Protein AF-A0AAD7DM81-F1 (afdb_monomer)

pLDDT: mean 71.8, std 23.5, range [33.84, 97.88]

Nearest PDB structures (foldseek):
  1mdm-assembly1_A  TM=6.369E-01  e=7.510E-04  Homo sapiens
  8scb-assembly1_E  TM=1.995E-01  e=7.314E+00  Oryctolagus cuniculus
  8jdm-assembly1_K  TM=1.952E-01  e=8.247E+00  Homo sapiens
  8to0-assembly1_Cp  TM=9.764E-02  e=8.757E+00  Mus musculus

Radius of gyration: 35.04 Å; Cα contacts (8 Å, |Δi|>4): 103; chains: 1; bounding box: 81×88×83 Å

InterPro domains:
  IPR009057 Homedomain-like superfamily [SSF46689] (117-215)

Mean predicted aligned error: 18.85 Å

Structure (mmCIF, N/CA/C/O backbone):
data_AF-A0AAD7DM81-F1
#
_entry.id   AF-A0AAD7DM81-F1
#
loop_
_atom_site.group_PDB
_atom_site.id
_atom_site.type_symbol
_atom_site.label_atom_id
_atom_site.label_alt_id
_atom_site.label_comp_id
_atom_site.label_asym_id
_atom_site.label_entity_id
_atom_site.label_seq_id
_atom_site.pdbx_PDB_ins_code
_atom_site.Cartn_x
_atom_site.Cartn_y
_atom_site.Cartn_z
_atom_site.occupancy
_atom_site.B_iso_or_equiv
_atom_site.auth_seq_id
_atom_site.auth_comp_id
_atom_site.auth_asym_id
_atom_site.auth_atom_id
_atom_site.pdbx_PDB_model_num
ATOM 1 N N . MET A 1 1 ? -21.989 61.581 -15.097 1.00 46.00 1 MET A N 1
ATOM 2 C CA . MET A 1 1 ? -21.835 61.304 -16.539 1.00 46.00 1 MET A CA 1
ATOM 3 C C . MET A 1 1 ? -20.365 61.030 -16.802 1.00 46.00 1 MET A C 1
ATOM 5 O O . MET A 1 1 ? -19.600 61.985 -16.851 1.00 46.00 1 MET A O 1
ATOM 9 N N . SER A 1 2 ? -19.987 59.748 -16.803 1.00 40.00 2 SER A N 1
ATOM 10 C CA . SER A 1 2 ? -18.822 59.120 -17.462 1.00 40.00 2 SER A CA 1
ATOM 11 C C . SER A 1 2 ? -18.674 57.714 -16.862 1.00 40.00 2 SER A C 1
ATOM 13 O O . SER A 1 2 ? -17.828 57.495 -16.001 1.00 40.00 2 SER A O 1
ATOM 15 N N . ASP A 1 3 ? -19.560 56.797 -17.255 1.00 40.84 3 ASP A N 1
ATOM 16 C CA . ASP A 1 3 ? -19.390 55.367 -16.997 1.00 40.84 3 ASP A CA 1
ATOM 17 C C . ASP A 1 3 ? -18.408 54.831 -18.043 1.00 40.84 3 ASP A C 1
ATOM 19 O O . ASP A 1 3 ? -18.665 54.888 -19.245 1.00 40.84 3 ASP A O 1
ATOM 23 N N . SER A 1 4 ? -17.230 54.401 -17.598 1.00 42.22 4 SER A N 1
ATOM 24 C CA . SER A 1 4 ? -16.223 53.774 -18.451 1.00 42.22 4 SER A CA 1
ATOM 25 C C . SER A 1 4 ? -16.467 52.267 -18.497 1.00 42.22 4 SER A C 1
ATOM 27 O O . SER A 1 4 ? -16.008 51.532 -17.621 1.00 42.22 4 SER A O 1
ATOM 29 N N . ASP A 1 5 ? -17.190 51.825 -19.526 1.00 39.84 5 ASP A N 1
ATOM 30 C CA . ASP A 1 5 ? -17.384 50.419 -19.876 1.00 39.84 5 ASP A CA 1
ATOM 31 C C . ASP A 1 5 ? -16.041 49.760 -20.229 1.00 39.84 5 ASP A C 1
ATOM 33 O O . ASP A 1 5 ? -15.476 49.936 -21.311 1.00 39.84 5 ASP A O 1
ATOM 37 N N . GLY A 1 6 ? -15.510 48.983 -19.286 1.00 39.59 6 GLY A N 1
ATOM 38 C CA . GLY A 1 6 ? -14.324 48.157 -19.473 1.00 39.59 6 GLY A CA 1
ATOM 39 C C . GLY A 1 6 ? -14.622 46.938 -20.344 1.00 39.59 6 GLY A C 1
ATOM 40 O O . GLY A 1 6 ? -14.806 45.834 -19.834 1.00 39.59 6 GLY A O 1
ATOM 41 N N . HIS A 1 7 ? -14.652 47.112 -21.663 1.00 42.84 7 HIS A N 1
ATOM 42 C CA . HIS A 1 7 ? -14.542 45.992 -22.595 1.00 42.84 7 HIS A CA 1
ATOM 43 C C . HIS A 1 7 ? -13.118 45.422 -22.549 1.00 42.84 7 HIS A C 1
ATOM 45 O O . HIS A 1 7 ? -12.146 46.086 -22.907 1.00 42.84 7 HIS A O 1
ATOM 51 N N . GLY A 1 8 ? -12.994 44.181 -22.072 1.00 48.38 8 GLY A N 1
ATOM 52 C CA . GLY A 1 8 ? -11.749 43.420 -22.144 1.00 48.38 8 GLY A CA 1
ATOM 53 C C . GLY A 1 8 ? -11.305 43.192 -23.598 1.00 48.38 8 GLY A C 1
ATOM 54 O O . GLY A 1 8 ? -12.132 43.248 -24.511 1.00 48.38 8 GLY A O 1
ATOM 55 N N . PRO A 1 9 ? -10.006 42.945 -23.832 1.00 43.84 9 PRO A N 1
ATOM 56 C CA . PRO A 1 9 ? -9.458 42.826 -25.178 1.00 43.84 9 PRO A CA 1
ATOM 57 C C . PRO A 1 9 ? -10.082 41.642 -25.928 1.00 43.84 9 PRO A C 1
ATOM 59 O O . PRO A 1 9 ? -10.010 40.496 -25.485 1.00 43.84 9 PRO A O 1
ATOM 62 N N . ILE A 1 10 ? -10.679 41.926 -27.086 1.00 46.44 10 ILE A N 1
ATOM 63 C CA . ILE A 1 10 ? -11.162 40.918 -28.032 1.00 46.44 10 ILE A CA 1
ATOM 64 C C . ILE A 1 10 ? -9.933 40.349 -28.753 1.00 46.44 10 ILE A C 1
ATOM 66 O O . ILE A 1 10 ? -9.309 41.036 -29.560 1.00 46.44 10 ILE A O 1
ATOM 70 N N . LEU A 1 11 ? -9.562 39.106 -28.441 1.00 50.28 11 LEU A N 1
ATOM 71 C CA . LEU A 1 11 ? -8.465 38.402 -29.112 1.00 50.28 11 LEU A CA 1
ATOM 72 C C . LEU A 1 11 ? -8.844 38.097 -30.571 1.00 50.28 11 LEU A C 1
ATOM 74 O O . LEU A 1 11 ? -9.867 37.467 -30.845 1.00 50.28 11 LEU A O 1
ATOM 78 N N . GLN A 1 12 ? -8.013 38.550 -31.511 1.00 49.19 12 GLN A N 1
ATOM 79 C CA . GLN A 1 12 ? -8.142 38.227 -32.933 1.00 49.19 12 GLN A CA 1
ATOM 80 C C . GLN A 1 12 ? -7.793 36.751 -33.184 1.00 49.19 12 GLN A C 1
ATOM 82 O O . GLN A 1 12 ? -6.891 36.203 -32.549 1.00 49.19 12 GLN A O 1
ATOM 87 N N . LYS A 1 13 ? -8.512 36.119 -34.124 1.00 49.16 13 LYS A N 1
ATOM 88 C CA . LYS A 1 13 ? -8.532 34.661 -34.363 1.00 49.16 13 LYS A CA 1
ATOM 89 C C . LYS A 1 13 ? -7.193 34.019 -34.759 1.00 49.16 13 LYS A C 1
ATOM 91 O O . LYS A 1 13 ? -7.102 32.801 -34.678 1.00 49.16 13 LYS A O 1
ATOM 96 N N . ASP A 1 14 ? -6.171 34.804 -35.095 1.00 52.41 14 ASP A N 1
ATOM 97 C CA . ASP A 1 14 ? -4.904 34.303 -35.650 1.00 52.41 14 ASP A CA 1
ATOM 98 C C . ASP A 1 14 ? -3.682 34.599 -34.757 1.00 52.41 14 ASP A C 1
ATOM 100 O O . ASP A 1 14 ? -2.552 34.687 -35.236 1.00 52.41 14 ASP A O 1
ATOM 104 N N . THR A 1 15 ? -3.883 34.776 -33.447 1.00 57.19 15 THR A N 1
ATOM 105 C CA . THR A 1 15 ? -2.771 35.026 -32.516 1.00 57.19 15 THR A CA 1
ATOM 106 C C . THR A 1 15 ? -1.915 33.762 -32.306 1.00 57.19 15 THR A C 1
ATOM 108 O O . THR A 1 15 ? -2.462 32.695 -32.009 1.00 57.19 15 THR A O 1
ATOM 111 N N . PRO A 1 16 ? -0.573 33.842 -32.424 1.00 69.62 16 PRO A N 1
ATOM 112 C CA . PRO A 1 16 ? 0.318 32.711 -32.178 1.00 69.62 16 PRO A CA 1
ATOM 113 C C . PRO A 1 16 ? 0.188 32.165 -30.748 1.00 69.62 16 PRO A C 1
ATOM 115 O O . PRO A 1 16 ? 0.032 32.913 -29.783 1.00 69.62 16 PRO A O 1
ATOM 118 N N . PHE A 1 17 ? 0.325 30.846 -30.587 1.00 51.09 17 PHE A N 1
ATOM 119 C CA . PHE A 1 17 ? 0.133 30.149 -29.306 1.00 51.09 17 PHE A CA 1
ATOM 120 C C . PHE A 1 17 ? 1.008 30.687 -28.152 1.00 51.09 17 PHE A C 1
ATOM 122 O O . PHE A 1 17 ? 0.573 30.721 -27.001 1.00 51.09 17 PHE A O 1
ATOM 129 N N . SER A 1 18 ? 2.220 31.164 -28.448 1.00 57.62 18 SER A N 1
ATOM 130 C CA . SER A 1 18 ? 3.130 31.769 -27.462 1.00 57.62 18 SER A CA 1
ATOM 131 C C . SER A 1 18 ? 2.611 33.097 -26.889 1.00 57.62 18 SER A C 1
ATOM 133 O O . SER A 1 18 ? 2.827 33.405 -25.713 1.00 57.62 18 SER A O 1
ATOM 135 N N . GLU A 1 19 ? 1.883 33.868 -27.695 1.00 61.12 19 GLU A N 1
ATOM 136 C CA . GLU A 1 19 ? 1.263 35.130 -27.294 1.00 61.12 19 GLU A CA 1
ATOM 137 C C . GLU A 1 19 ? -0.019 34.875 -26.486 1.00 61.12 19 GLU A C 1
ATOM 139 O O . GLU A 1 19 ? -0.267 35.536 -25.474 1.00 61.12 19 GLU A O 1
ATOM 144 N N . TRP A 1 20 ? -0.766 33.820 -26.834 1.00 67.19 20 TRP A N 1
ATOM 145 C CA . TRP A 1 20 ? -1.898 33.339 -26.037 1.00 67.19 20 TRP A CA 1
ATOM 146 C C . TRP A 1 20 ? -1.470 32.906 -24.626 1.00 67.19 20 TRP A C 1
ATOM 148 O O . TRP A 1 20 ? -2.084 33.320 -23.642 1.00 67.19 20 TRP A O 1
ATOM 158 N N . GLN A 1 21 ? -0.375 32.146 -24.497 1.00 57.41 21 GLN A N 1
ATOM 159 C CA . GLN A 1 21 ? 0.155 31.724 -23.192 1.00 57.41 21 GLN A CA 1
ATOM 160 C C . GLN A 1 21 ? 0.581 32.910 -22.314 1.00 57.41 21 GLN A C 1
ATOM 162 O O . GLN A 1 21 ? 0.379 32.886 -21.096 1.00 57.41 21 GLN A O 1
ATOM 167 N N . SER A 1 22 ? 1.148 33.952 -22.925 1.00 65.06 22 SER A N 1
ATOM 168 C CA . SER A 1 22 ? 1.565 35.165 -22.214 1.00 65.06 22 SER A CA 1
ATOM 169 C C . SER A 1 22 ? 0.360 35.991 -21.753 1.00 65.06 22 SER A C 1
ATOM 171 O O . SER A 1 22 ? 0.328 36.430 -20.602 1.00 65.06 22 SER A O 1
ATOM 173 N N . ASN A 1 23 ? -0.677 36.113 -22.587 1.00 65.56 23 ASN A N 1
ATOM 174 C CA . ASN A 1 23 ? -1.922 36.796 -22.229 1.00 65.56 23 ASN A CA 1
ATOM 175 C C . ASN A 1 23 ? -2.727 36.033 -21.167 1.00 65.56 23 ASN A C 1
ATOM 177 O O . ASN A 1 23 ? -3.246 36.652 -20.241 1.00 65.56 23 ASN A O 1
ATOM 181 N N . ALA A 1 24 ? -2.770 34.700 -21.231 1.00 57.00 24 ALA A N 1
ATOM 182 C CA . ALA A 1 24 ? -3.405 33.870 -20.207 1.00 57.00 24 ALA A CA 1
ATOM 183 C C . ALA A 1 24 ? -2.691 33.995 -18.849 1.00 57.00 24 ALA A C 1
ATOM 185 O O . ALA A 1 24 ? -3.350 34.153 -17.820 1.00 57.00 24 ALA A O 1
ATOM 186 N N . LYS A 1 25 ? -1.348 34.012 -18.834 1.00 62.56 25 LYS A N 1
ATOM 187 C CA . LYS A 1 25 ? -0.565 34.286 -17.615 1.00 62.56 25 LYS A CA 1
ATOM 188 C C . LYS A 1 25 ? -0.818 35.693 -17.068 1.00 62.56 25 LYS A C 1
ATOM 190 O O . LYS A 1 25 ? -1.016 35.837 -15.864 1.00 62.56 25 LYS A O 1
ATOM 195 N N . ALA A 1 26 ? -0.859 36.710 -17.929 1.00 62.94 26 ALA A N 1
ATOM 196 C CA . ALA A 1 26 ? -1.141 38.089 -17.525 1.00 62.94 26 ALA A CA 1
ATOM 197 C C . ALA A 1 26 ? -2.583 38.276 -17.010 1.00 62.94 26 ALA A C 1
ATOM 199 O O . ALA A 1 26 ? -2.816 39.078 -16.106 1.00 62.94 26 ALA A O 1
ATOM 200 N N . TYR A 1 27 ? -3.546 37.522 -17.550 1.00 58.84 27 TYR A N 1
ATOM 201 C CA . TYR A 1 27 ? -4.942 37.527 -17.109 1.00 58.84 27 TYR A CA 1
ATOM 202 C C . TYR A 1 27 ? -5.117 36.824 -15.752 1.00 58.84 27 TYR A C 1
ATOM 204 O O . TYR A 1 27 ? -5.765 37.368 -14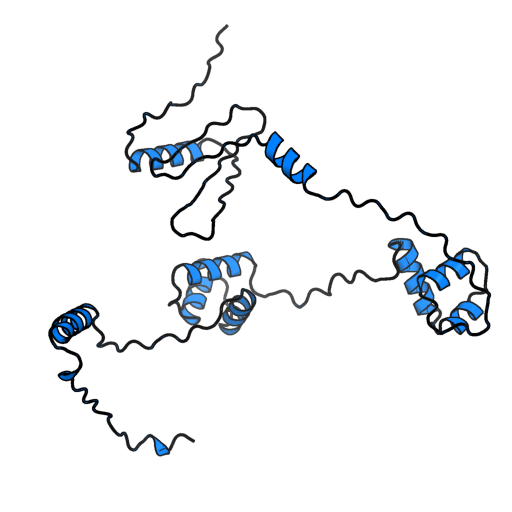.859 1.00 58.84 27 TYR A O 1
ATOM 212 N N . MET A 1 28 ? -4.462 35.673 -15.555 1.00 52.56 28 MET A N 1
ATOM 213 C CA . MET A 1 28 ? -4.438 34.932 -14.281 1.00 52.56 28 MET A CA 1
ATOM 214 C C . MET A 1 28 ? -3.781 35.724 -13.139 1.00 52.56 28 MET A C 1
ATOM 216 O O . MET A 1 28 ? -4.156 35.560 -11.985 1.00 52.56 28 MET A O 1
ATOM 220 N N . GLN A 1 29 ? -2.829 36.613 -13.442 1.00 56.00 29 GLN A N 1
ATOM 221 C CA . GLN A 1 29 ? -2.171 37.463 -12.441 1.00 56.00 29 GLN A CA 1
ATOM 222 C C . GLN A 1 29 ? -3.020 38.659 -11.970 1.00 56.00 29 GLN A C 1
ATOM 224 O O . GLN A 1 29 ? -2.634 39.322 -11.012 1.00 56.00 29 GLN A O 1
ATOM 229 N N . ARG A 1 30 ? -4.152 38.969 -12.624 1.00 54.88 30 ARG A N 1
ATOM 230 C CA . ARG A 1 30 ? -4.953 40.178 -12.339 1.00 54.88 30 ARG A CA 1
ATOM 231 C C . ARG A 1 30 ? -6.252 39.947 -11.565 1.00 54.88 30 ARG A C 1
ATOM 233 O O . ARG A 1 30 ? -6.884 40.933 -11.196 1.00 54.88 30 ARG A O 1
ATOM 240 N N . LYS A 1 31 ? -6.688 38.708 -11.327 1.00 48.16 31 LYS A N 1
ATOM 241 C CA . LYS A 1 31 ? -7.947 38.431 -10.614 1.00 48.16 31 LYS A CA 1
ATOM 242 C C . LYS A 1 31 ? -7.765 37.329 -9.577 1.00 48.16 31 LYS A C 1
ATOM 244 O O . LYS A 1 31 ? -7.212 36.279 -9.875 1.00 48.16 31 LYS A O 1
ATOM 249 N N . GLU A 1 32 ? -8.240 37.596 -8.363 1.00 47.94 32 GLU A N 1
ATOM 250 C CA . GLU A 1 32 ? -7.841 36.863 -7.156 1.00 47.94 32 GLU A CA 1
ATOM 251 C C . GLU A 1 32 ? -8.570 35.536 -6.899 1.00 47.94 32 GLU A C 1
ATOM 253 O O . GLU A 1 32 ? -8.130 34.796 -6.027 1.00 47.94 32 GLU A O 1
ATOM 258 N N . VAL A 1 33 ? -9.627 35.156 -7.630 1.00 44.03 33 VAL A N 1
ATOM 259 C CA . VAL A 1 33 ? -10.283 33.851 -7.403 1.00 44.03 33 VAL A CA 1
ATOM 260 C C . VAL A 1 33 ? -10.926 33.311 -8.684 1.00 44.03 33 VAL A C 1
ATOM 262 O O . VAL A 1 33 ? -11.843 33.926 -9.218 1.00 44.03 33 VAL A O 1
ATOM 265 N N . PHE A 1 34 ? -10.500 32.126 -9.133 1.00 47.41 34 PHE A N 1
ATOM 266 C CA . PHE A 1 34 ? -11.208 31.312 -10.129 1.00 47.41 34 PHE A CA 1
ATOM 267 C C . PHE A 1 34 ? -11.312 29.867 -9.643 1.00 47.41 34 PHE A C 1
ATOM 269 O O . PHE A 1 34 ? -10.391 29.345 -9.013 1.00 47.41 34 PHE A O 1
ATOM 276 N N . THR A 1 35 ? -12.408 29.193 -9.988 1.00 40.84 35 THR A N 1
ATOM 277 C CA . THR A 1 35 ? -12.531 27.738 -9.852 1.00 40.84 35 THR A CA 1
ATOM 278 C C . THR A 1 35 ? -12.504 27.135 -11.251 1.00 40.84 35 THR A C 1
ATOM 280 O O . THR A 1 35 ? -13.504 27.138 -11.964 1.00 40.84 35 THR A O 1
ATOM 283 N N . ALA A 1 36 ? -11.335 26.657 -11.671 1.00 41.66 36 ALA A N 1
ATOM 284 C CA . ALA A 1 36 ? -11.211 25.889 -12.902 1.00 41.66 36 ALA A CA 1
ATOM 285 C C . ALA A 1 36 ? -11.556 24.426 -12.607 1.00 41.66 36 ALA A C 1
ATOM 287 O O . ALA A 1 36 ? -10.976 23.822 -11.702 1.00 41.66 36 ALA A O 1
ATOM 288 N N . VAL A 1 37 ? -12.492 23.858 -13.366 1.00 40.69 37 VAL A N 1
ATOM 289 C CA . VAL A 1 37 ? -12.792 22.425 -13.315 1.00 40.69 37 VAL A CA 1
ATOM 290 C C . VAL A 1 37 ? -12.244 21.807 -14.592 1.00 40.69 37 VAL A C 1
ATOM 292 O O . VAL A 1 37 ? -12.800 21.991 -15.675 1.00 40.69 37 VAL A O 1
ATOM 295 N N . CYS A 1 38 ? -11.126 21.097 -14.464 1.00 36.16 38 CYS A N 1
ATOM 296 C CA . CYS A 1 38 ? -10.610 20.248 -15.529 1.00 36.16 38 CYS A CA 1
ATOM 297 C C . CYS A 1 38 ? -11.265 18.874 -15.399 1.00 36.16 38 CYS A C 1
ATOM 299 O O . CYS A 1 38 ? -11.133 18.224 -14.362 1.00 36.16 38 CYS A O 1
ATOM 301 N N . ILE A 1 39 ? -11.971 18.441 -16.441 1.00 43.03 39 ILE A N 1
ATOM 302 C CA . ILE A 1 39 ? -12.475 17.072 -16.541 1.00 43.03 39 ILE A CA 1
ATOM 303 C C . ILE A 1 39 ? -11.559 16.355 -17.528 1.00 43.03 39 ILE A C 1
ATOM 305 O O . ILE A 1 39 ? -11.610 16.615 -18.730 1.00 43.03 39 ILE A O 1
ATOM 309 N N . GLU A 1 40 ? -10.691 15.490 -17.009 1.00 35.28 40 GLU A N 1
ATOM 310 C CA . GLU A 1 40 ? -9.967 14.526 -17.837 1.00 35.28 40 GLU A CA 1
ATOM 311 C C . GLU A 1 40 ? -10.932 13.392 -18.188 1.00 35.28 40 GLU A C 1
ATOM 313 O O . GLU A 1 40 ? -11.499 12.746 -17.307 1.00 35.28 40 GLU A O 1
ATOM 318 N N . LEU A 1 41 ? -11.160 13.191 -19.483 1.00 46.19 41 LEU A N 1
ATOM 319 C CA . LEU A 1 41 ? -11.831 12.001 -19.993 1.00 46.19 41 LEU A CA 1
ATOM 320 C C . LEU A 1 41 ? -10.756 10.969 -20.355 1.00 46.19 41 LEU A C 1
ATOM 322 O O . LEU A 1 41 ? -9.661 11.347 -20.760 1.00 46.19 41 LEU A O 1
ATOM 326 N N . ASP A 1 42 ? -11.081 9.677 -20.250 1.00 37.19 42 ASP A N 1
ATOM 327 C CA . ASP A 1 42 ? -10.174 8.524 -20.438 1.00 37.19 42 ASP A CA 1
ATOM 328 C C . ASP A 1 42 ? -9.603 8.349 -21.872 1.00 37.19 42 ASP A C 1
ATOM 330 O O . ASP A 1 42 ? -9.171 7.262 -22.254 1.00 37.19 42 ASP A O 1
ATOM 334 N N . SER A 1 43 ? -9.581 9.399 -22.695 1.00 42.72 43 SER A N 1
ATOM 335 C CA . SER A 1 43 ? -8.988 9.389 -24.033 1.00 42.72 43 SER A CA 1
ATOM 336 C C . SER A 1 43 ? -7.846 10.412 -24.128 1.00 42.72 43 SER A C 1
ATOM 338 O O . SER A 1 43 ? -8.062 11.579 -23.798 1.00 42.72 43 SER A O 1
ATOM 340 N N . PRO A 1 44 ? -6.649 10.031 -24.622 1.00 49.28 44 PRO A N 1
ATOM 341 C CA . PRO A 1 44 ? -5.463 10.896 -24.638 1.00 49.28 44 PRO A CA 1
ATOM 342 C C . PRO A 1 44 ? -5.555 12.100 -25.594 1.00 49.28 44 PRO A C 1
ATOM 344 O O . PRO A 1 44 ? -4.626 12.901 -25.650 1.00 49.28 44 PRO A O 1
ATOM 347 N N . GLU A 1 45 ? -6.650 12.249 -26.343 1.00 41.53 45 GLU A N 1
ATOM 348 C CA . GLU A 1 45 ? -6.782 13.258 -27.402 1.00 41.53 45 GLU A CA 1
ATOM 349 C C . GLU A 1 45 ? -7.741 14.413 -27.066 1.00 41.53 45 GLU A C 1
ATOM 351 O O . GLU A 1 45 ? -7.845 15.357 -27.847 1.00 41.53 45 GLU A O 1
ATOM 356 N N . ILE A 1 46 ? -8.448 14.383 -25.926 1.00 43.50 46 ILE A N 1
ATOM 357 C CA . ILE A 1 46 ? -9.474 15.393 -25.611 1.00 43.50 46 ILE A CA 1
ATOM 358 C C . ILE A 1 46 ? -9.325 15.886 -24.172 1.00 43.50 46 ILE A C 1
ATOM 360 O O . ILE A 1 46 ? -9.643 15.180 -23.220 1.00 43.50 46 ILE A O 1
ATOM 364 N N . SER A 1 47 ? -8.911 17.144 -24.020 1.00 39.62 47 SER A N 1
ATOM 365 C CA . SER A 1 47 ? -8.990 17.879 -22.756 1.00 39.62 47 SER A CA 1
ATOM 366 C C . SER A 1 47 ? -9.948 19.059 -22.911 1.00 39.62 47 SER A C 1
ATOM 368 O O . SER A 1 47 ? -9.827 19.863 -23.835 1.00 39.62 47 SER A O 1
ATOM 370 N N . ILE A 1 48 ? -10.942 19.147 -22.024 1.00 48.28 48 ILE A N 1
ATOM 371 C CA . ILE A 1 48 ? -11.911 20.247 -22.003 1.00 48.28 48 ILE A CA 1
ATOM 372 C C . ILE A 1 48 ? -11.679 21.047 -20.725 1.00 48.28 48 ILE A C 1
ATOM 374 O O . ILE A 1 48 ? -11.865 20.543 -19.618 1.00 48.28 48 ILE A O 1
ATOM 378 N N . CYS A 1 49 ? -11.294 22.310 -20.887 1.00 40.53 49 CYS A N 1
ATOM 379 C CA . CYS A 1 49 ? -11.167 23.252 -19.782 1.00 40.53 49 CYS A CA 1
ATOM 380 C C . CYS A 1 49 ? -12.399 24.154 -19.754 1.00 40.53 49 CYS A C 1
ATOM 382 O O . CYS A 1 49 ? -12.610 24.951 -20.669 1.00 40.53 49 CYS A O 1
ATOM 384 N N . LEU A 1 50 ? -13.204 24.045 -18.698 1.00 45.72 50 LEU A N 1
ATOM 385 C CA . LEU A 1 50 ? -14.298 24.976 -18.439 1.00 45.72 50 LEU A CA 1
ATOM 386 C C . LEU A 1 50 ? -13.849 25.971 -17.370 1.00 45.72 50 LEU A C 1
ATOM 388 O O . LEU A 1 50 ? -13.483 25.591 -16.257 1.00 45.72 50 LEU A O 1
ATOM 392 N N . VAL A 1 51 ? -13.885 27.255 -17.719 1.00 47.59 51 VAL A N 1
ATOM 393 C CA . VAL A 1 51 ? -13.696 28.351 -16.768 1.00 47.59 51 VAL A CA 1
ATOM 394 C C . VAL A 1 51 ? -15.079 28.896 -16.451 1.00 47.59 51 VAL A C 1
ATOM 396 O O . VAL A 1 51 ? -15.750 29.440 -17.326 1.00 47.59 51 VAL A O 1
ATOM 399 N N . LEU A 1 52 ? -15.534 28.688 -15.218 1.00 44.59 52 LEU A N 1
ATOM 400 C CA . LEU A 1 52 ? -16.796 29.239 -14.740 1.00 44.59 52 LEU A CA 1
ATOM 401 C C . LEU A 1 52 ? -16.498 30.524 -13.974 1.00 44.59 52 LEU A C 1
ATOM 403 O O . LEU A 1 52 ? -15.738 30.509 -13.007 1.00 44.59 52 LEU A O 1
ATOM 407 N N . ASP A 1 53 ? -17.096 31.621 -14.425 1.00 46.25 53 ASP A N 1
ATOM 408 C CA . ASP A 1 53 ? -17.052 32.901 -13.726 1.00 46.25 53 ASP A CA 1
ATOM 409 C C . ASP A 1 53 ? -18.282 33.056 -12.812 1.00 46.25 53 ASP A C 1
ATOM 411 O O . ASP A 1 53 ? -19.330 32.444 -13.034 1.00 46.25 53 ASP A O 1
ATOM 415 N N . SER A 1 54 ? -18.122 33.865 -11.763 1.00 50.94 54 SER A N 1
ATOM 416 C CA . SER A 1 54 ? -19.110 34.169 -10.710 1.00 50.94 54 SER A CA 1
ATOM 417 C C . SER A 1 54 ? -20.532 34.467 -11.257 1.00 50.94 54 SER A C 1
ATOM 419 O O . SER A 1 54 ? -20.652 35.050 -12.337 1.00 50.94 54 SER A O 1
ATOM 421 N N . PRO A 1 55 ? -21.630 34.134 -10.536 1.00 49.50 55 PRO A N 1
ATOM 422 C CA . PRO A 1 55 ? -22.994 34.016 -11.087 1.00 49.50 55 PRO A CA 1
ATOM 423 C C . PRO A 1 55 ? -23.688 35.302 -11.589 1.00 49.50 55 PRO A C 1
ATOM 425 O O . PRO A 1 55 ? -24.883 35.260 -11.874 1.00 49.50 55 PRO A O 1
ATOM 428 N N . SER A 1 56 ? -22.999 36.438 -11.716 1.00 54.72 56 SER A N 1
ATOM 429 C CA . SER A 1 56 ? -23.611 37.723 -12.094 1.00 54.72 56 SER A CA 1
ATOM 430 C C . SER A 1 56 ? -23.009 38.405 -13.331 1.00 54.72 56 SER A C 1
ATOM 432 O O . SER A 1 56 ? -23.317 39.570 -13.572 1.00 54.72 56 SER A O 1
ATOM 434 N N . GLY A 1 57 ? -22.169 37.728 -14.123 1.00 50.81 57 GLY A N 1
ATOM 435 C CA . GLY A 1 57 ? -21.581 38.286 -15.353 1.00 50.81 57 GLY A CA 1
ATOM 436 C C . GLY A 1 57 ? -21.803 37.411 -16.596 1.00 50.81 57 GLY A C 1
ATOM 437 O O . GLY A 1 57 ? -22.000 36.202 -16.459 1.00 50.81 57 GLY A O 1
ATOM 438 N N . PRO A 1 58 ? -21.775 37.987 -17.818 1.00 43.53 58 PRO A N 1
ATOM 439 C CA . PRO A 1 58 ? -21.886 37.211 -19.050 1.00 43.53 58 PRO A CA 1
ATOM 440 C C . PRO A 1 58 ? -20.671 36.288 -19.194 1.00 43.53 58 PRO A C 1
ATOM 442 O O . PRO A 1 58 ? -19.529 36.743 -19.228 1.00 43.53 58 PRO A O 1
ATOM 445 N N . SER A 1 59 ? -20.924 34.982 -19.270 1.00 46.75 59 SER A N 1
ATOM 446 C CA . SER A 1 59 ? -19.894 33.953 -19.407 1.00 46.75 59 SER A CA 1
ATOM 447 C C . SER A 1 59 ? -19.111 34.163 -20.708 1.00 46.75 59 SER A C 1
ATOM 449 O O . SER A 1 59 ? -19.691 34.095 -21.792 1.00 46.75 59 SER A O 1
ATOM 451 N N . GLN A 1 60 ? -17.802 34.410 -20.626 1.00 46.94 60 GLN A N 1
ATOM 452 C CA . GLN A 1 60 ? -16.936 34.434 -21.807 1.00 46.94 60 GLN A CA 1
ATOM 453 C C . GLN A 1 60 ? -16.238 33.085 -21.982 1.00 46.94 60 GLN A C 1
ATOM 455 O O . GLN A 1 60 ? -15.635 32.549 -21.057 1.00 46.94 60 GLN A O 1
ATOM 460 N N . ILE A 1 61 ? -16.340 32.539 -23.194 1.00 46.22 61 ILE A N 1
ATOM 461 C CA . ILE A 1 61 ? -15.777 31.244 -23.582 1.00 46.22 61 ILE A CA 1
ATOM 462 C C . ILE A 1 61 ? -14.475 31.504 -24.344 1.00 46.22 61 ILE A C 1
ATOM 464 O O . ILE A 1 61 ? -14.478 32.225 -25.341 1.00 46.22 61 ILE A O 1
ATOM 468 N N . ILE A 1 62 ? -13.371 30.893 -23.910 1.00 43.69 62 ILE A N 1
ATOM 469 C CA . ILE A 1 62 ? -12.093 30.916 -24.635 1.00 43.69 62 ILE A CA 1
ATOM 470 C C . ILE A 1 62 ? -11.931 29.562 -25.338 1.00 43.69 62 ILE A C 1
ATOM 472 O O . ILE A 1 62 ? -11.920 28.524 -24.682 1.00 43.69 62 ILE A O 1
ATOM 476 N N . VAL A 1 63 ? -11.843 29.567 -26.674 1.00 42.97 63 VAL A N 1
ATOM 477 C CA . VAL A 1 63 ? -11.797 28.359 -27.523 1.00 42.97 63 VAL A CA 1
ATOM 478 C C . VAL A 1 63 ? -10.404 28.196 -28.141 1.00 42.97 63 VAL A C 1
ATOM 480 O O . VAL A 1 63 ? -9.862 29.153 -28.688 1.00 42.97 63 VAL A O 1
ATOM 483 N N . SER A 1 64 ? -9.846 26.982 -28.088 1.00 43.06 64 SER A N 1
ATOM 484 C CA . SER A 1 64 ? -8.622 26.584 -28.804 1.00 43.06 64 SER A CA 1
ATOM 485 C C . SER A 1 64 ? -8.969 25.981 -30.179 1.00 43.06 64 SER A C 1
ATOM 487 O O . SER A 1 64 ? -9.970 25.266 -30.280 1.00 43.06 64 SER A O 1
ATOM 489 N N . PRO A 1 65 ? -8.192 26.224 -31.252 1.00 39.34 65 PRO A N 1
ATOM 490 C CA . PRO A 1 65 ? -8.568 25.828 -32.604 1.00 39.34 65 PRO A CA 1
ATOM 491 C C . PRO A 1 65 ? -8.047 24.436 -32.991 1.00 39.34 65 PRO A C 1
ATOM 493 O O . PRO A 1 65 ? -7.367 24.311 -33.997 1.00 39.34 65 PRO A O 1
ATOM 496 N N . LEU A 1 66 ? -8.386 23.371 -32.260 1.00 36.47 66 LEU A N 1
ATOM 497 C CA . LEU A 1 66 ? -8.296 21.995 -32.777 1.00 36.47 66 LEU A CA 1
ATOM 498 C C . LEU A 1 66 ? -9.483 21.184 -32.215 1.00 36.47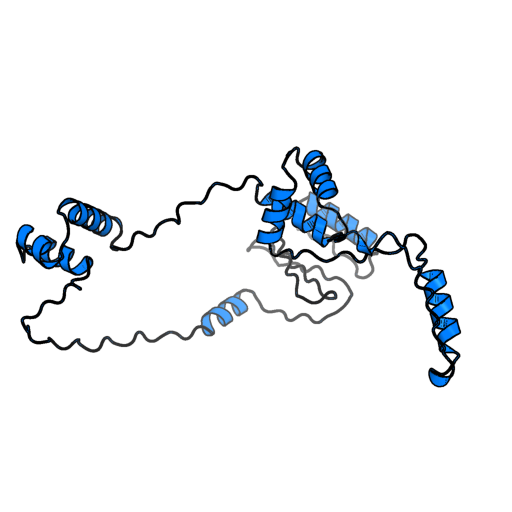 66 LEU A C 1
ATOM 500 O O . LEU A 1 66 ? -9.603 20.995 -31.012 1.00 36.47 66 LEU A O 1
ATOM 504 N N . ARG A 1 67 ? -10.416 20.819 -33.111 1.00 39.00 67 ARG A N 1
ATOM 505 C CA . ARG A 1 67 ? -11.745 20.182 -32.895 1.00 39.00 67 ARG A CA 1
ATOM 506 C C . ARG A 1 67 ? -11.736 19.029 -31.861 1.00 39.00 67 ARG A C 1
ATOM 508 O O . ARG A 1 67 ? -10.779 18.264 -31.879 1.00 39.00 67 ARG A O 1
ATOM 515 N N . PRO A 1 68 ? -12.812 18.820 -31.057 1.00 46.44 68 PRO A N 1
ATOM 516 C CA . PRO A 1 68 ? -14.133 18.410 -31.568 1.00 46.44 68 PRO A CA 1
ATOM 517 C C . PRO A 1 68 ? -15.361 19.119 -30.947 1.00 46.44 68 PRO A C 1
ATOM 519 O O . PRO A 1 68 ? -15.253 20.030 -30.138 1.00 46.44 68 PRO A O 1
ATOM 522 N N . TYR A 1 69 ? -16.536 18.741 -31.460 1.00 37.31 69 TYR A N 1
ATOM 523 C CA . TYR A 1 69 ? -17.853 19.380 -31.357 1.00 37.31 69 TYR A CA 1
ATOM 524 C C . TYR A 1 69 ? -18.298 19.813 -29.949 1.00 37.31 69 TYR A C 1
ATOM 526 O O . TYR A 1 69 ? -18.194 19.068 -28.980 1.00 37.31 69 TYR A O 1
ATOM 534 N N . LEU A 1 70 ? -18.888 21.011 -29.887 1.00 33.91 70 LEU A N 1
ATOM 535 C CA . LEU A 1 70 ? -19.463 21.631 -28.695 1.00 33.91 70 LEU A CA 1
ATOM 536 C C . LEU A 1 70 ? -20.979 21.374 -28.650 1.00 33.91 70 LEU A C 1
ATOM 538 O O . LEU A 1 70 ? -21.694 21.766 -29.572 1.00 33.91 70 LEU A O 1
ATOM 542 N N . VAL A 1 71 ? -21.477 20.783 -27.562 1.00 36.75 71 VAL A N 1
ATOM 543 C CA . VAL A 1 71 ? -22.904 20.816 -27.207 1.00 36.75 71 VAL A CA 1
ATOM 544 C C . VAL A 1 71 ? -23.062 21.803 -26.057 1.00 36.75 71 VAL A C 1
ATOM 546 O O . VAL A 1 71 ? -22.520 21.600 -24.974 1.00 36.75 71 VAL A O 1
ATOM 549 N N . VAL A 1 72 ? -23.778 22.898 -26.306 1.00 40.00 72 VAL A N 1
ATOM 550 C CA . VAL A 1 72 ? -24.071 23.923 -25.299 1.00 40.00 72 VAL A CA 1
ATOM 551 C C . VAL A 1 72 ? -25.375 23.551 -24.607 1.00 40.00 72 VAL A C 1
ATOM 553 O O . VAL A 1 72 ? -26.422 23.516 -25.249 1.00 40.00 72 VAL A O 1
ATOM 556 N N . VAL A 1 73 ? -25.327 23.303 -23.299 1.00 39.03 73 VAL A N 1
ATOM 557 C CA . VAL A 1 73 ? -26.526 23.157 -22.466 1.00 39.03 73 VAL A CA 1
ATOM 558 C C . VAL A 1 73 ? -26.441 24.197 -21.345 1.00 39.03 73 VAL A C 1
ATOM 560 O O . VAL A 1 73 ? -25.456 24.198 -20.606 1.00 39.03 73 VAL A O 1
ATOM 563 N N . PRO A 1 74 ? -27.414 25.117 -21.204 1.00 45.69 74 PRO A N 1
ATOM 564 C CA . PRO A 1 74 ? -27.414 26.076 -20.104 1.00 45.69 74 PRO A CA 1
ATOM 565 C C . PRO A 1 74 ? -27.453 25.339 -18.758 1.00 45.69 74 PRO A C 1
ATOM 567 O O . PRO A 1 74 ? -28.141 24.328 -18.625 1.00 45.69 74 PRO A O 1
ATOM 570 N N . ALA A 1 75 ? -26.751 25.855 -17.742 1.00 44.03 75 ALA A N 1
ATOM 571 C CA . ALA A 1 75 ? -26.628 25.218 -16.421 1.00 44.03 75 ALA A CA 1
ATOM 572 C C . ALA A 1 75 ? -27.988 24.859 -15.781 1.00 44.03 75 ALA A C 1
ATOM 574 O O . ALA A 1 75 ? -28.108 23.865 -15.067 1.00 44.03 75 ALA A O 1
ATOM 575 N N . GLN A 1 76 ? -29.038 25.623 -16.100 1.00 47.78 76 GLN A N 1
ATOM 576 C CA . GLN A 1 76 ? -30.406 25.355 -15.648 1.00 47.78 76 GLN A CA 1
ATOM 577 C C . GLN A 1 76 ? -31.023 24.094 -16.289 1.00 47.78 76 GLN A C 1
ATOM 579 O O . GLN A 1 76 ? -31.808 23.406 -15.641 1.00 47.78 76 GLN A O 1
ATOM 584 N N . ALA A 1 77 ? -30.642 23.736 -17.521 1.00 44.38 77 ALA A N 1
ATOM 585 C CA . ALA A 1 77 ? -31.146 22.550 -18.216 1.00 44.38 77 ALA A CA 1
ATOM 586 C C . ALA A 1 77 ? -30.469 21.248 -17.745 1.00 44.38 77 ALA A C 1
ATOM 588 O O . ALA A 1 77 ? -31.143 20.227 -17.638 1.00 44.38 77 ALA A O 1
ATOM 589 N N . VAL A 1 78 ? -29.189 21.282 -17.354 1.00 45.41 78 VAL A N 1
ATOM 590 C CA . VAL A 1 78 ? -28.494 20.109 -16.777 1.00 45.41 78 VAL A CA 1
ATOM 591 C C . VAL A 1 78 ? -29.070 19.742 -15.403 1.00 45.41 78 VAL A C 1
ATOM 593 O O . VAL A 1 78 ? -29.317 18.569 -15.122 1.00 45.41 78 VAL A O 1
ATOM 596 N N . LEU A 1 79 ? -29.371 20.743 -14.568 1.00 44.78 79 LEU A N 1
ATOM 597 C CA . LEU A 1 79 ? -30.011 20.522 -13.266 1.00 44.78 79 LEU A CA 1
ATOM 598 C C . LEU A 1 79 ? -31.461 20.023 -13.400 1.00 44.78 79 LEU A C 1
ATOM 600 O O . LEU A 1 79 ? -31.894 19.187 -12.606 1.00 44.78 79 LEU A O 1
ATOM 604 N N . ALA A 1 80 ? -32.194 20.454 -14.433 1.00 46.56 80 ALA A N 1
ATOM 605 C CA . ALA A 1 80 ? -33.530 19.935 -14.732 1.00 46.56 80 ALA A CA 1
ATOM 606 C C . ALA A 1 80 ? -33.500 18.467 -15.207 1.00 46.56 80 ALA A C 1
ATOM 608 O O . ALA A 1 80 ? -34.357 17.675 -14.814 1.00 46.56 80 ALA A O 1
ATOM 609 N N . GLN A 1 81 ? -32.486 18.073 -15.984 1.00 46.94 81 GLN A N 1
ATOM 610 C CA . GLN A 1 81 ? -32.363 16.711 -16.516 1.00 46.94 81 GLN A CA 1
ATOM 611 C C . GLN A 1 81 ? -31.918 15.695 -15.449 1.00 46.94 81 GLN A C 1
ATOM 613 O O . GLN A 1 81 ? -32.445 14.582 -15.414 1.00 46.94 81 GLN A O 1
ATOM 618 N N . ILE A 1 82 ? -31.037 16.098 -14.524 1.00 46.69 82 ILE A N 1
ATOM 619 C CA . ILE A 1 82 ? -30.623 15.286 -13.361 1.00 46.69 82 ILE A CA 1
ATOM 620 C C . ILE A 1 82 ? -31.768 15.140 -12.339 1.00 46.69 82 ILE A C 1
ATOM 622 O O . ILE A 1 82 ? -31.919 14.086 -11.727 1.00 46.69 82 ILE A O 1
ATOM 626 N N . SER A 1 83 ? -32.617 16.162 -12.196 1.00 48.19 83 SER A N 1
ATOM 627 C CA . SER A 1 83 ? -33.830 16.120 -11.363 1.00 48.19 83 SER A CA 1
ATOM 628 C C . SER A 1 83 ? -34.918 15.196 -11.939 1.00 48.19 83 SER A C 1
ATOM 630 O O . SER A 1 83 ? -35.617 14.513 -11.193 1.00 48.19 83 SER A O 1
ATOM 632 N N . SER A 1 84 ? -35.034 15.120 -13.271 1.00 42.41 84 SER A N 1
ATOM 633 C CA . SER A 1 84 ? -36.070 14.331 -13.959 1.00 42.41 84 SER A CA 1
ATOM 634 C C . SER A 1 84 ? -35.767 12.834 -14.130 1.00 42.41 84 SER A C 1
ATOM 636 O O . SER A 1 84 ? -36.668 12.073 -14.476 1.00 42.41 84 SER A O 1
ATOM 638 N N . SER A 1 85 ? -34.520 12.400 -13.910 1.00 38.28 85 SER A N 1
ATOM 639 C CA . SER A 1 85 ? -34.072 11.018 -14.154 1.00 38.28 85 SER A CA 1
ATOM 640 C C . SER A 1 85 ? -34.031 10.132 -12.905 1.00 38.28 85 SER A C 1
ATOM 642 O O . SER A 1 85 ? -33.763 8.935 -13.010 1.00 38.28 85 SER A O 1
ATOM 644 N N . TRP A 1 86 ? -34.350 10.678 -11.729 1.00 33.84 86 TRP A N 1
ATOM 645 C CA . TRP A 1 86 ? -34.584 9.872 -10.535 1.00 33.84 86 TRP A CA 1
ATOM 646 C C . TRP A 1 86 ? -36.030 9.368 -10.535 1.00 33.84 86 TRP A C 1
ATOM 648 O O . TRP A 1 86 ? -36.953 10.188 -10.508 1.00 33.84 86 TRP A O 1
ATOM 658 N N . PRO A 1 87 ? -36.278 8.045 -10.528 1.00 34.56 87 PRO A N 1
ATOM 659 C CA . PRO A 1 87 ? -37.617 7.549 -10.283 1.00 34.56 87 PRO A CA 1
ATOM 660 C C . PRO A 1 87 ? -38.014 8.009 -8.882 1.00 34.56 87 PRO A C 1
ATOM 662 O O . PRO A 1 87 ? -37.385 7.654 -7.884 1.00 34.56 87 PRO A O 1
ATOM 665 N N . ARG A 1 88 ? -39.051 8.845 -8.821 1.00 41.81 88 ARG A N 1
ATOM 666 C CA . ARG A 1 88 ? -39.752 9.199 -7.593 1.00 41.81 88 ARG A CA 1
ATOM 667 C C . ARG A 1 88 ? -40.297 7.884 -7.038 1.00 41.81 88 ARG A C 1
ATOM 669 O O . ARG A 1 88 ? -41.327 7.413 -7.507 1.00 41.81 88 ARG A O 1
ATOM 676 N N . SER A 1 89 ? -39.553 7.242 -6.136 1.00 38.03 89 SER A N 1
ATOM 677 C CA . SER A 1 89 ? -40.003 6.010 -5.507 1.00 38.03 89 SER A CA 1
ATOM 678 C C . SER A 1 89 ? -41.268 6.344 -4.732 1.00 38.03 89 SER A C 1
ATOM 680 O O . SER A 1 89 ? -41.261 7.066 -3.734 1.00 38.03 89 SER A O 1
ATOM 682 N N . GLU A 1 90 ? -42.390 5.869 -5.257 1.00 37.44 90 GLU A N 1
ATOM 683 C CA . GLU A 1 90 ? -43.610 5.728 -4.493 1.00 37.44 90 GLU A CA 1
ATOM 684 C C . GLU A 1 90 ? -43.240 4.944 -3.238 1.00 37.44 90 GLU A C 1
ATOM 686 O O . GLU A 1 90 ? -42.791 3.798 -3.302 1.00 37.44 90 GLU A O 1
ATOM 691 N N . ALA A 1 91 ? -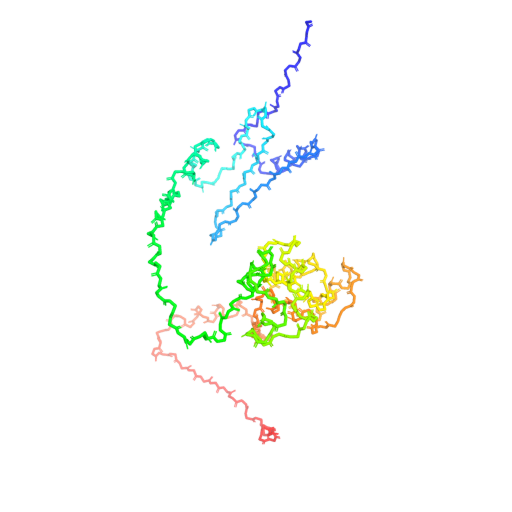43.349 5.605 -2.088 1.00 42.62 91 ALA A N 1
ATOM 692 C CA . ALA A 1 91 ? -43.294 4.928 -0.813 1.00 42.62 91 ALA A CA 1
ATOM 693 C C . ALA A 1 91 ? -44.360 3.824 -0.859 1.00 42.62 91 ALA A C 1
ATOM 695 O O . ALA A 1 91 ? -45.537 4.157 -1.026 1.00 42.62 91 ALA A O 1
ATOM 696 N N . PRO A 1 92 ? -43.999 2.532 -0.731 1.00 38.72 92 PRO A N 1
ATOM 697 C CA . PRO A 1 92 ? -45.011 1.507 -0.609 1.00 38.72 92 PRO A CA 1
ATOM 698 C C . PRO A 1 92 ? -45.797 1.820 0.660 1.00 38.72 92 PRO A C 1
ATOM 700 O O . PRO A 1 92 ? -45.256 1.860 1.771 1.00 38.72 92 PRO A O 1
ATOM 703 N N . SER A 1 93 ? -47.079 2.102 0.465 1.00 46.56 93 SER A N 1
ATOM 704 C CA . SER A 1 93 ? -48.098 2.110 1.497 1.00 46.56 93 SER A CA 1
ATOM 705 C C . SER A 1 93 ? -47.877 0.887 2.379 1.00 46.56 93 SER A C 1
ATOM 707 O O . SER A 1 93 ? -47.973 -0.250 1.924 1.00 46.56 93 SER A O 1
ATOM 709 N N . ARG A 1 94 ? -47.511 1.134 3.643 1.00 44.03 94 ARG A N 1
ATOM 710 C CA . ARG A 1 94 ? -47.351 0.094 4.661 1.00 44.03 94 ARG A CA 1
ATOM 711 C C . ARG A 1 94 ? -48.616 -0.769 4.655 1.00 44.03 94 ARG A C 1
ATOM 713 O O . ARG A 1 94 ? -49.672 -0.241 5.012 1.00 44.03 94 ARG A O 1
ATOM 720 N N . PRO A 1 95 ? -48.555 -2.064 4.303 1.00 42.47 95 PRO A N 1
ATOM 721 C CA . PRO A 1 95 ? -49.650 -2.940 4.648 1.00 42.47 95 PRO A CA 1
ATOM 722 C C . PRO A 1 95 ? -49.657 -3.044 6.172 1.00 42.47 95 PRO A C 1
ATOM 724 O O . PRO A 1 95 ? -48.617 -3.235 6.809 1.00 42.47 95 PRO A O 1
ATOM 727 N N . TYR A 1 96 ? -50.837 -2.846 6.747 1.00 46.66 96 TYR A N 1
ATOM 728 C CA . TYR A 1 96 ? -51.134 -3.135 8.139 1.00 46.66 96 TYR A CA 1
ATOM 729 C C . TYR A 1 96 ? -50.487 -4.468 8.525 1.00 46.66 96 TYR A C 1
ATOM 731 O O . TYR A 1 96 ? -50.809 -5.511 7.958 1.00 46.66 96 TYR A O 1
ATOM 739 N N . LEU A 1 97 ? -49.548 -4.425 9.473 1.00 41.44 97 LEU A N 1
ATOM 740 C CA . LEU A 1 97 ? -49.037 -5.642 10.084 1.00 41.44 97 LEU A CA 1
ATOM 741 C C . LEU A 1 97 ? -50.216 -6.345 10.770 1.00 41.44 97 LEU A C 1
ATOM 743 O O . LEU A 1 97 ? -50.945 -5.692 11.524 1.00 41.44 97 LEU A O 1
ATOM 747 N N . PRO A 1 98 ? -50.418 -7.651 10.540 1.00 42.47 98 PRO A N 1
ATOM 748 C CA . PRO A 1 98 ? -51.407 -8.399 11.288 1.00 42.47 98 PRO A CA 1
ATOM 749 C C . PRO A 1 98 ? -50.975 -8.430 12.755 1.00 42.47 98 PRO A C 1
ATOM 751 O O . PRO A 1 98 ? -49.812 -8.687 13.076 1.00 42.47 98 PRO A O 1
ATOM 754 N N . VAL A 1 99 ? -51.923 -8.159 13.649 1.00 46.56 99 VAL A N 1
ATOM 755 C CA . VAL A 1 99 ? -51.776 -8.426 15.079 1.00 46.56 99 VAL A CA 1
ATOM 756 C C . VAL A 1 99 ? -51.577 -9.934 15.218 1.00 46.56 99 VAL A C 1
ATOM 758 O O . VAL A 1 99 ? -52.526 -10.705 15.100 1.00 46.56 99 VAL A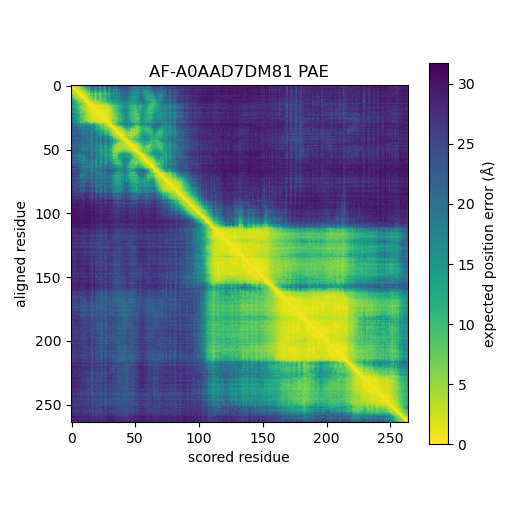 O 1
ATOM 761 N N . LEU A 1 100 ? -50.325 -10.364 15.377 1.00 40.97 100 LEU A N 1
ATOM 762 C CA . LEU A 1 100 ? -50.013 -11.766 15.617 1.00 40.97 100 LEU A CA 1
ATOM 763 C C . LEU A 1 100 ? -50.446 -12.140 17.043 1.00 40.97 100 LEU A C 1
ATOM 765 O O . LEU A 1 100 ? -50.194 -11.370 17.977 1.00 40.97 100 LEU A O 1
ATOM 769 N N . PRO A 1 101 ? -51.083 -13.308 17.227 1.00 43.38 101 PRO A N 1
ATOM 770 C CA . PRO A 1 101 ? -51.469 -13.792 18.542 1.00 43.38 101 PRO A CA 1
ATOM 771 C C . PRO A 1 101 ? -50.214 -14.039 19.385 1.00 43.38 101 PRO A C 1
ATOM 773 O O . PRO A 1 101 ? -49.223 -14.582 18.895 1.00 43.38 101 PRO A O 1
ATOM 776 N N . LEU A 1 102 ? -50.261 -13.638 20.659 1.00 42.66 102 LEU A N 1
ATOM 777 C CA . LEU A 1 102 ? -49.229 -13.942 21.648 1.00 42.66 102 LEU A CA 1
ATOM 778 C C . LEU A 1 102 ? -49.153 -15.463 21.861 1.00 42.66 102 LEU A C 1
ATOM 780 O O . LEU A 1 102 ? -49.798 -16.008 22.752 1.00 42.66 102 LEU A O 1
ATOM 784 N N . SER A 1 103 ? -48.360 -16.154 21.044 1.00 42.19 103 SER A N 1
ATOM 785 C CA . SER A 1 103 ? -47.919 -17.518 21.321 1.00 42.19 103 SER A CA 1
ATOM 786 C C . SER A 1 103 ? -46.668 -17.473 22.197 1.00 42.19 103 SER A C 1
ATOM 788 O O . SER A 1 103 ? -45.665 -16.840 21.865 1.00 42.19 103 SER A O 1
ATOM 790 N N . SER A 1 104 ? -46.768 -18.164 23.322 1.00 43.31 104 SER A N 1
ATOM 791 C CA . SER A 1 104 ? -45.883 -18.295 24.480 1.00 43.31 104 SER A CA 1
ATOM 792 C C . SER A 1 104 ? -44.525 -18.964 24.205 1.00 43.31 104 SER A C 1
ATOM 794 O O . SER A 1 104 ? -44.101 -19.874 24.911 1.00 43.31 104 SER A O 1
ATOM 796 N N . SER A 1 105 ? -43.795 -18.469 23.208 1.00 44.34 105 SER A N 1
ATOM 797 C CA . SER A 1 105 ? -42.364 -18.730 23.036 1.00 44.34 105 SER A CA 1
ATOM 798 C C . SER A 1 105 ? -41.674 -17.448 22.568 1.00 44.34 105 SER A C 1
ATOM 800 O O . SER A 1 105 ? -41.394 -17.263 21.382 1.00 44.34 105 SER A O 1
ATOM 802 N N . LEU A 1 106 ? -41.455 -16.525 23.509 1.00 45.31 106 LEU A N 1
ATOM 803 C CA . LEU A 1 106 ? -40.593 -15.357 23.326 1.00 45.31 106 LEU A CA 1
ATOM 804 C C . LEU A 1 106 ? -39.186 -15.854 22.972 1.00 45.31 106 LEU A C 1
ATOM 806 O O . LEU A 1 106 ? -38.435 -16.299 23.834 1.00 45.31 106 LEU A O 1
ATOM 810 N N . GLN A 1 107 ? -38.858 -15.835 21.683 1.00 46.22 107 GLN A N 1
ATOM 811 C CA . GLN A 1 107 ? -37.505 -16.088 21.204 1.00 46.22 107 GLN A CA 1
ATOM 812 C C . GLN A 1 107 ? -36.547 -15.028 21.792 1.00 46.22 107 GLN A C 1
ATOM 814 O O . GLN A 1 107 ? -36.965 -13.876 21.953 1.00 46.22 107 GLN A O 1
ATOM 819 N N . PRO A 1 108 ? -35.256 -15.347 22.026 1.00 46.06 108 PRO A N 1
ATOM 820 C CA . PRO A 1 108 ? -34.240 -14.430 22.577 1.00 46.06 108 PRO A CA 1
ATOM 821 C C . PRO A 1 108 ? -33.884 -13.245 21.661 1.00 46.06 108 PRO A C 1
ATOM 823 O O . PRO A 1 108 ? -32.883 -12.564 21.855 1.00 46.06 108 PRO A O 1
ATOM 826 N N . THR A 1 109 ? -34.672 -12.997 20.619 1.00 47.41 109 THR A N 1
ATOM 827 C CA . THR A 1 109 ? -34.443 -11.969 19.604 1.00 47.41 109 THR A CA 1
ATOM 828 C C . THR A 1 109 ? -35.224 -10.698 19.909 1.00 47.41 109 THR A C 1
ATOM 830 O O . THR A 1 109 ? -35.627 -9.989 18.981 1.00 47.41 109 THR A O 1
ATOM 833 N N . LEU A 1 110 ? -35.503 -10.404 21.184 1.00 57.59 110 LEU A N 1
ATOM 834 C CA . LEU A 1 110 ? -36.083 -9.119 21.546 1.00 57.59 110 LEU A CA 1
ATOM 835 C C . LEU A 1 110 ? -35.024 -8.051 21.255 1.00 57.59 110 LEU A C 1
ATOM 837 O O . LEU A 1 110 ? -34.127 -7.788 22.051 1.00 57.59 110 LEU A O 1
ATOM 841 N N . PHE A 1 111 ? -35.097 -7.509 20.040 1.00 72.19 111 PHE A N 1
ATOM 842 C CA . PHE A 1 111 ? -34.161 -6.529 19.516 1.00 72.19 111 PHE A CA 1
ATOM 843 C C . PHE A 1 111 ? -34.035 -5.384 20.538 1.00 72.19 111 PHE A C 1
ATOM 845 O O . PHE A 1 111 ? -35.062 -4.952 21.078 1.00 72.19 111 PHE A O 1
ATOM 852 N N . PRO A 1 112 ? -32.824 -4.861 20.803 1.00 78.19 112 PRO A N 1
ATOM 853 C CA . PRO A 1 112 ? -32.596 -3.839 21.826 1.00 78.19 112 PRO A CA 1
ATOM 854 C C . PRO A 1 112 ? -33.597 -2.659 21.835 1.00 78.19 112 PRO A C 1
ATOM 856 O O . PRO A 1 112 ? -34.023 -2.277 22.927 1.00 78.19 112 PRO A O 1
ATOM 859 N N . PRO A 1 113 ? -34.086 -2.143 20.684 1.00 85.12 113 PRO A N 1
ATOM 860 C CA . PRO A 1 113 ? -35.108 -1.090 20.655 1.00 85.12 113 PRO A CA 1
ATOM 861 C C . PRO A 1 113 ? -36.413 -1.463 21.372 1.00 85.12 113 PRO A C 1
ATOM 863 O O . PRO A 1 113 ? -37.039 -0.628 22.021 1.00 85.12 113 PRO A O 1
ATOM 866 N N . ARG A 1 114 ? -36.831 -2.733 21.294 1.00 88.81 114 ARG A N 1
ATOM 867 C CA . ARG A 1 114 ? -38.084 -3.188 21.907 1.00 88.81 114 ARG A CA 1
ATOM 868 C C . ARG A 1 114 ? -37.968 -3.261 23.427 1.00 88.81 114 ARG A C 1
ATOM 870 O O . ARG A 1 114 ? -38.908 -2.889 24.115 1.00 88.81 114 ARG A O 1
ATOM 877 N N . SER A 1 115 ? -36.805 -3.662 23.946 1.00 91.12 115 SER A N 1
ATOM 878 C CA . SER A 1 115 ? -36.527 -3.648 25.391 1.00 91.12 115 SER A CA 1
ATOM 879 C C . SER A 1 115 ? -36.565 -2.232 25.979 1.00 91.12 115 SER A C 1
ATOM 881 O O . SER A 1 115 ? -37.089 -2.028 27.072 1.00 91.12 115 SER A O 1
ATOM 883 N N . ILE A 1 116 ? -36.084 -1.246 25.215 1.00 93.62 116 ILE A N 1
ATOM 884 C CA . ILE A 1 116 ? -36.104 0.168 25.597 1.00 93.62 116 ILE A CA 1
ATOM 885 C C . ILE A 1 116 ? -37.541 0.697 25.627 1.00 93.62 116 ILE A C 1
ATOM 887 O O . ILE A 1 116 ? -37.941 1.304 26.615 1.00 93.62 116 ILE A O 1
ATOM 891 N N . SER A 1 117 ? -38.341 0.403 24.596 1.00 93.69 117 SER A N 1
ATOM 892 C CA . SER A 1 117 ? -39.749 0.824 24.538 1.00 93.69 117 SER A CA 1
ATOM 893 C C . SER A 1 117 ? -40.577 0.263 25.703 1.00 93.69 117 SER A C 1
ATOM 895 O O . SER A 1 117 ? -41.327 1.007 26.334 1.00 93.69 117 SER A O 1
ATOM 897 N N . LEU A 1 118 ? -40.396 -1.018 26.055 1.00 94.38 118 LEU A N 1
ATOM 898 C CA . LEU A 1 118 ? -41.075 -1.640 27.204 1.00 94.38 118 LEU A CA 1
ATOM 899 C C . LEU A 1 118 ? -40.749 -0.932 28.529 1.00 94.38 118 LEU A C 1
ATOM 901 O O . LEU A 1 118 ? -41.637 -0.749 29.364 1.00 94.38 118 LEU A O 1
ATOM 905 N N . TYR A 1 119 ? -39.490 -0.521 28.704 1.00 95.50 119 TYR A N 1
ATOM 906 C CA . TYR A 1 119 ? -39.029 0.209 29.883 1.00 95.50 119 TYR A CA 1
ATOM 907 C C . TYR A 1 119 ? -39.572 1.644 29.929 1.00 95.50 119 TYR A C 1
ATOM 909 O O . TYR A 1 119 ? -40.066 2.073 30.969 1.00 95.50 119 TYR A O 1
ATOM 917 N N . GLU A 1 120 ? -39.537 2.383 28.815 1.00 94.81 120 GLU A N 1
ATOM 918 C CA . GLU A 1 120 ? -40.005 3.779 28.766 1.00 94.81 120 GLU A CA 1
ATOM 919 C C . GLU A 1 120 ? -41.521 3.912 28.952 1.00 94.81 120 GLU A C 1
ATOM 921 O O . GLU A 1 120 ? -41.981 4.886 29.545 1.00 94.81 120 GLU A O 1
ATOM 926 N N . HIS A 1 121 ? -42.295 2.918 28.514 1.00 95.81 121 HIS A N 1
ATOM 927 C CA . HIS A 1 121 ? -43.739 2.868 28.752 1.00 95.81 121 HIS A CA 1
ATOM 928 C C . HIS A 1 121 ? -44.124 2.242 30.102 1.00 95.81 121 HIS A C 1
ATOM 930 O O . HIS A 1 121 ? -45.314 2.145 30.398 1.00 95.81 121 HIS A O 1
ATOM 936 N N . GLY A 1 122 ? -43.154 1.796 30.910 1.00 95.31 122 GLY A N 1
ATOM 937 C CA . GLY A 1 122 ? -43.412 1.167 32.208 1.00 95.31 122 GLY A CA 1
ATOM 938 C C . GLY A 1 122 ? -44.229 -0.127 32.122 1.00 95.31 122 GLY A C 1
ATOM 939 O O . GLY A 1 122 ? -44.940 -0.462 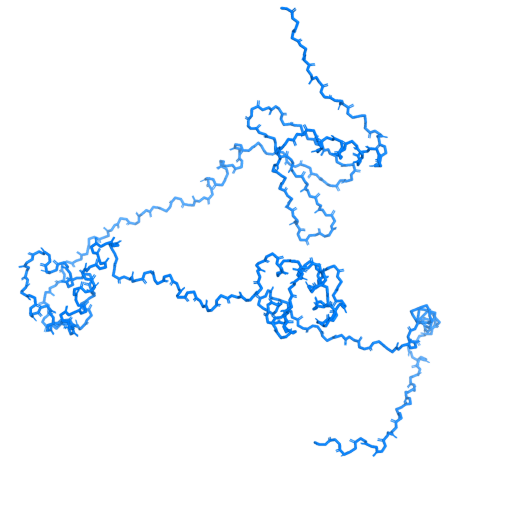33.064 1.00 95.31 122 GLY A O 1
ATOM 940 N N . GLN A 1 123 ? -44.166 -0.843 30.993 1.00 95.38 123 GLN A N 1
ATOM 941 C CA . GLN A 1 123 ? -44.987 -2.038 30.754 1.00 95.38 123 GLN A CA 1
ATOM 942 C C . GLN A 1 123 ? -44.483 -3.267 31.517 1.00 95.38 123 GLN A C 1
ATOM 944 O O . GLN A 1 123 ? -45.267 -4.156 31.838 1.00 95.38 123 GLN A O 1
ATOM 949 N N . LEU A 1 124 ? -43.180 -3.323 31.802 1.00 94.50 124 LEU A N 1
ATOM 950 C CA . LEU A 1 124 ? -42.530 -4.402 32.542 1.00 94.50 124 LEU A CA 1
ATOM 951 C C . LEU A 1 124 ? -41.479 -3.815 33.495 1.00 94.50 124 LEU A C 1
ATOM 953 O O . LEU A 1 124 ? -40.812 -2.838 33.138 1.00 94.50 124 LEU A O 1
ATOM 957 N N . PRO A 1 125 ? -41.288 -4.395 34.693 1.00 96.00 125 PRO A N 1
ATOM 958 C CA . PRO A 1 125 ? -40.225 -3.963 35.587 1.00 96.00 125 PRO A CA 1
ATOM 959 C C . PRO A 1 125 ? -38.855 -4.328 34.999 1.00 96.00 125 PRO A C 1
ATOM 961 O O . PRO A 1 125 ? -38.690 -5.351 34.333 1.00 96.00 125 PRO A O 1
ATOM 964 N N . LEU A 1 126 ? -37.842 -3.502 35.285 1.00 95.06 126 LEU A N 1
ATOM 965 C CA . LEU A 1 126 ? -36.497 -3.631 34.707 1.00 95.06 126 LEU A CA 1
ATOM 966 C C . LEU A 1 126 ? -35.910 -5.044 34.856 1.00 95.06 126 LEU A C 1
ATOM 968 O O . LEU A 1 126 ? -35.345 -5.571 33.904 1.00 95.06 126 LEU A O 1
ATOM 972 N N . LYS A 1 127 ? -36.076 -5.681 36.023 1.00 96.38 127 LYS A N 1
ATOM 973 C CA . LYS A 1 127 ? -35.554 -7.034 36.282 1.00 96.38 127 LYS A CA 1
ATOM 974 C C . LYS A 1 127 ? -36.100 -8.074 35.301 1.00 96.38 127 LYS A C 1
ATOM 976 O O . LYS A 1 127 ? -35.335 -8.905 34.821 1.00 96.38 127 LYS A O 1
ATOM 981 N N . ASP A 1 128 ? -37.381 -7.989 34.957 1.00 95.50 128 ASP A N 1
ATOM 982 C CA . ASP A 1 128 ? -38.018 -8.936 34.041 1.00 95.50 128 ASP A CA 1
ATOM 983 C C . ASP A 1 128 ? -37.557 -8.696 32.603 1.00 95.50 128 ASP A C 1
ATOM 985 O O . ASP A 1 128 ? -37.272 -9.650 31.881 1.00 95.50 128 ASP A O 1
ATOM 989 N N . ILE A 1 129 ? -37.384 -7.428 32.209 1.00 94.06 129 ILE A N 1
ATOM 990 C CA . ILE A 1 129 ? -36.814 -7.061 30.904 1.00 94.06 129 ILE A CA 1
ATOM 991 C C . ILE A 1 129 ? -35.388 -7.616 30.774 1.00 94.06 129 ILE A C 1
ATOM 993 O O . ILE A 1 129 ? -35.065 -8.245 29.766 1.00 94.06 129 ILE A O 1
ATOM 997 N N . LEU A 1 130 ? -34.545 -7.428 31.795 1.00 94.25 130 LEU A N 1
ATOM 998 C CA . LEU A 1 130 ? -33.167 -7.929 31.797 1.00 94.25 130 LEU A CA 1
ATOM 999 C C . LEU A 1 130 ? -33.117 -9.460 31.721 1.00 94.25 130 LEU A C 1
ATOM 1001 O O . LEU A 1 130 ? -32.344 -9.995 30.927 1.00 94.25 130 LEU A O 1
ATOM 1005 N N . ASN A 1 131 ? -33.977 -10.154 32.474 1.00 93.25 131 ASN A N 1
ATOM 1006 C CA . ASN A 1 131 ? -34.083 -11.614 32.439 1.00 93.25 131 ASN A CA 1
ATOM 1007 C C . ASN A 1 131 ? -34.557 -12.135 31.071 1.00 93.25 131 ASN A C 1
ATOM 1009 O O . ASN A 1 131 ? -34.065 -13.162 30.611 1.00 93.25 131 ASN A O 1
ATOM 1013 N N . CYS A 1 132 ? -35.476 -11.428 30.404 1.00 91.25 132 CYS A N 1
ATOM 1014 C CA . CYS A 1 132 ? -35.984 -11.820 29.085 1.00 91.25 132 CYS A CA 1
ATOM 1015 C C . CYS A 1 132 ? -34.962 -11.600 27.959 1.00 91.25 132 CYS A C 1
ATOM 1017 O O . CYS A 1 132 ? -34.888 -12.403 27.032 1.00 91.25 132 CYS A O 1
ATOM 1019 N N . VAL A 1 133 ? -34.206 -10.498 28.009 1.00 89.38 133 VAL A N 1
ATOM 1020 C CA . VAL A 1 133 ? -33.246 -10.118 26.955 1.00 89.38 133 VAL A CA 1
ATOM 1021 C C . VAL A 1 133 ? -31.863 -10.744 27.190 1.00 89.38 133 VAL A C 1
ATOM 1023 O O . VAL A 1 133 ? -31.083 -10.891 26.253 1.00 89.38 133 VAL A O 1
ATOM 1026 N N . GLY A 1 134 ? -31.546 -11.129 28.431 1.00 91.62 134 GLY A N 1
ATOM 1027 C CA . GLY A 1 134 ? -30.242 -11.683 28.806 1.00 91.62 134 GLY A CA 1
ATOM 1028 C C . GLY A 1 134 ? -29.137 -10.627 28.926 1.00 91.62 134 GLY A C 1
ATOM 1029 O O . GLY A 1 134 ? -27.962 -10.930 28.726 1.00 91.62 134 GLY A O 1
ATOM 1030 N N . PHE A 1 135 ? -29.492 -9.372 29.221 1.00 90.69 135 PHE A N 1
ATOM 1031 C CA . PHE A 1 135 ? -28.526 -8.282 29.394 1.00 90.69 135 PHE A CA 1
ATOM 1032 C C . PHE A 1 135 ? -28.146 -8.074 30.856 1.00 90.69 135 PHE A C 1
ATOM 1034 O O . PHE A 1 135 ? -28.965 -8.217 31.760 1.00 90.69 135 PHE A O 1
ATOM 1041 N N . SER A 1 136 ? -26.908 -7.625 31.084 1.00 95.19 136 SER A N 1
ATOM 1042 C CA . SER A 1 136 ? -26.567 -6.986 32.352 1.00 95.19 136 SER A CA 1
ATOM 1043 C C . SER A 1 136 ? -27.238 -5.613 32.447 1.00 95.19 136 SER A C 1
ATOM 1045 O O . SER A 1 136 ? -27.389 -4.907 31.445 1.00 95.19 136 SER A O 1
ATOM 1047 N N . GLU A 1 137 ? -27.563 -5.190 33.667 1.00 96.25 137 GLU A N 1
ATOM 1048 C CA . GLU A 1 137 ? -28.136 -3.867 33.939 1.00 96.25 137 GLU A CA 1
ATOM 1049 C C . GLU A 1 137 ? -27.266 -2.729 33.364 1.00 96.25 137 GLU A C 1
ATOM 1051 O O . GLU A 1 137 ? -27.761 -1.801 32.726 1.00 96.25 137 GLU A O 1
ATOM 1056 N N . SER A 1 138 ? -25.940 -2.853 33.472 1.00 96.44 138 SER A N 1
ATOM 1057 C CA . SER A 1 138 ? -24.982 -1.900 32.897 1.00 96.44 138 SER A CA 1
ATOM 1058 C C . SER A 1 138 ? -25.035 -1.821 31.367 1.00 96.44 138 SER A C 1
ATOM 1060 O O . SER A 1 138 ? -24.922 -0.732 30.798 1.00 96.44 138 SER A O 1
ATOM 1062 N N . THR A 1 139 ? -25.219 -2.951 30.680 1.00 93.69 139 THR A N 1
ATOM 1063 C CA . THR A 1 139 ? -25.341 -2.989 29.215 1.00 93.69 139 THR A CA 1
ATOM 1064 C C . THR A 1 139 ? -26.647 -2.345 28.777 1.00 93.69 139 THR A C 1
ATOM 1066 O O . THR A 1 139 ? -26.648 -1.550 27.836 1.00 93.69 139 THR A O 1
ATOM 1069 N N . PHE A 1 140 ? -27.731 -2.612 29.509 1.00 95.12 140 PHE A N 1
ATOM 1070 C CA . PHE A 1 140 ? -29.028 -1.994 29.262 1.00 95.12 140 PHE A CA 1
ATOM 1071 C C . PHE A 1 140 ? -28.961 -0.470 29.373 1.00 95.12 140 PHE A C 1
ATOM 1073 O O . PHE A 1 140 ? -29.338 0.221 28.429 1.00 95.12 140 PHE A O 1
ATOM 1080 N N . TYR A 1 141 ? -28.396 0.076 30.455 1.00 95.94 141 TYR A N 1
ATOM 1081 C CA . TYR A 1 141 ? -28.265 1.531 30.588 1.00 95.94 141 TYR A CA 1
ATOM 1082 C C . TYR A 1 141 ? -27.335 2.152 29.539 1.00 95.94 141 TYR A C 1
ATOM 1084 O O . TYR A 1 141 ? -27.614 3.250 29.059 1.00 95.94 141 TYR A O 1
ATOM 1092 N N . ARG A 1 142 ? -26.267 1.458 29.118 1.00 93.81 142 ARG A N 1
ATOM 1093 C CA . ARG A 1 142 ? -25.413 1.917 28.003 1.00 93.81 142 ARG A CA 1
ATOM 1094 C C . ARG A 1 142 ? -26.183 1.996 26.686 1.00 93.81 142 ARG A C 1
ATOM 1096 O O . ARG A 1 142 ? -25.977 2.940 25.927 1.00 93.81 142 ARG A O 1
ATOM 1103 N N . VAL A 1 143 ? -27.035 1.011 26.417 1.00 93.44 143 VAL A N 1
ATOM 1104 C CA . VAL A 1 143 ? -27.896 0.969 25.230 1.00 93.44 143 VAL A CA 1
ATOM 1105 C C . VAL A 1 143 ? -28.984 2.041 25.305 1.00 93.44 143 VAL A C 1
ATOM 1107 O O . VAL A 1 143 ? -29.180 2.763 24.335 1.00 93.44 143 VAL A O 1
ATOM 1110 N N . LEU A 1 144 ? -29.628 2.210 26.462 1.00 95.06 144 LEU A N 1
ATOM 1111 C CA . LEU A 1 144 ? -30.635 3.245 26.700 1.00 95.06 144 LEU A CA 1
ATOM 1112 C C . LEU A 1 144 ? -30.056 4.652 26.529 1.00 95.06 144 LEU A C 1
ATOM 1114 O O . LEU A 1 144 ? -30.668 5.503 25.890 1.00 95.06 144 LEU A O 1
ATOM 1118 N N . TYR A 1 145 ? -28.863 4.897 27.074 1.00 95.19 145 TYR A N 1
ATOM 1119 C CA . TYR A 1 145 ? -28.156 6.162 26.893 1.00 95.19 145 TYR A CA 1
ATOM 1120 C C . TYR A 1 145 ? -27.882 6.436 25.409 1.00 95.19 145 TYR A C 1
ATOM 1122 O O . TYR A 1 145 ? -28.154 7.530 24.915 1.00 95.19 145 TYR A O 1
ATOM 1130 N N . LEU A 1 146 ? -27.390 5.430 24.681 1.00 93.25 146 LEU A N 1
ATOM 1131 C CA . LEU A 1 146 ? -27.105 5.546 23.254 1.00 93.25 146 LEU A CA 1
ATOM 1132 C C . LEU A 1 146 ? -28.379 5.801 22.426 1.00 93.25 146 LEU A C 1
ATOM 1134 O O . LEU A 1 146 ? -28.393 6.692 21.581 1.00 93.25 146 LEU A O 1
ATOM 1138 N N . TRP A 1 147 ? -29.471 5.107 22.743 1.00 94.06 147 TRP A N 1
ATOM 1139 C CA . TRP A 1 147 ? -30.779 5.326 22.128 1.00 94.06 147 TRP A CA 1
ATOM 1140 C C . TRP A 1 147 ? -31.314 6.739 22.374 1.00 94.06 147 TRP A C 1
ATOM 1142 O O . TRP A 1 147 ? -31.737 7.406 21.439 1.00 94.06 147 TRP A O 1
ATOM 1152 N N . ARG A 1 148 ? -31.247 7.244 23.610 1.00 94.38 148 ARG A N 1
ATOM 1153 C CA . ARG A 1 148 ? -31.727 8.598 23.941 1.00 94.38 148 ARG A CA 1
ATOM 1154 C C . ARG A 1 148 ? -30.911 9.709 23.290 1.00 94.38 148 ARG A C 1
ATOM 1156 O O . ARG A 1 148 ? -31.435 10.791 23.058 1.00 94.38 148 ARG A O 1
ATOM 1163 N N . THR A 1 149 ? -29.631 9.452 23.034 1.00 94.19 149 THR A N 1
ATOM 1164 C CA . THR A 1 149 ? -28.719 10.427 22.420 1.00 94.19 149 THR A CA 1
ATOM 1165 C C . THR A 1 149 ? -28.755 10.395 20.896 1.00 94.19 149 THR A C 1
ATOM 1167 O O . THR A 1 149 ? -28.681 11.450 20.277 1.00 94.19 149 THR A O 1
ATOM 1170 N N . THR A 1 150 ? -28.869 9.208 20.292 1.00 91.69 150 THR A N 1
ATOM 1171 C CA . THR A 1 150 ? -28.721 9.014 18.835 1.00 91.69 150 THR A CA 1
ATOM 1172 C C . THR A 1 150 ? -30.045 8.677 18.140 1.00 91.69 150 THR A C 1
ATOM 1174 O O . THR A 1 150 ? -30.188 8.917 16.947 1.00 91.69 150 THR A O 1
ATOM 1177 N N . GLY A 1 151 ? -31.022 8.116 18.858 1.00 91.94 151 GLY A N 1
ATOM 1178 C CA . GLY A 1 151 ? -32.245 7.544 18.279 1.00 91.94 151 GLY A CA 1
ATOM 1179 C C . GLY A 1 151 ? -32.042 6.178 17.609 1.00 91.94 151 GLY A C 1
ATOM 1180 O O . GLY A 1 151 ? -32.973 5.647 17.012 1.00 91.94 151 GLY A O 1
ATOM 1181 N N . ASP A 1 152 ? -30.839 5.606 17.707 1.00 88.75 152 ASP A N 1
ATOM 1182 C CA . ASP A 1 152 ? -30.472 4.283 17.198 1.00 88.75 152 ASP A CA 1
ATOM 1183 C C . ASP A 1 152 ? -29.711 3.517 18.292 1.00 88.75 152 ASP A C 1
ATOM 1185 O O . ASP A 1 152 ? -29.106 4.124 19.176 1.00 88.75 152 ASP A O 1
ATOM 1189 N N . VAL A 1 153 ? -29.772 2.183 18.263 1.00 87.94 153 VAL A N 1
ATOM 1190 C CA . VAL A 1 153 ? -28.983 1.285 19.123 1.00 87.94 153 VAL A CA 1
ATOM 1191 C C . VAL A 1 153 ? -27.661 0.885 18.460 1.00 87.94 153 VAL A C 1
ATOM 1193 O O . VAL A 1 153 ? -26.723 0.431 19.128 1.00 87.94 153 VAL A O 1
ATOM 1196 N N . VAL A 1 154 ? -27.546 1.063 17.145 1.00 86.00 154 VAL A N 1
ATOM 1197 C CA . VAL A 1 154 ? -26.288 0.834 16.446 1.00 86.00 154 VAL A CA 1
ATOM 1198 C C . VAL A 1 154 ? -25.333 1.969 16.795 1.00 86.00 154 VAL A C 1
ATOM 1200 O O . VAL A 1 154 ? -25.535 3.125 16.436 1.00 86.00 154 VAL A O 1
ATOM 1203 N N . ARG A 1 155 ? -24.229 1.635 17.473 1.00 77.44 155 ARG A N 1
ATOM 1204 C CA . ARG A 1 155 ? -23.068 2.526 17.481 1.00 77.44 155 ARG A CA 1
ATOM 1205 C C . ARG A 1 155 ? -22.636 2.669 16.034 1.00 77.44 155 ARG A C 1
ATOM 1207 O O . ARG A 1 155 ? -22.032 1.738 15.493 1.00 77.44 155 ARG A O 1
ATOM 1214 N N . HIS A 1 156 ? -22.894 3.829 15.432 1.00 75.88 156 HIS A N 1
ATOM 1215 C CA . HIS A 1 156 ? -22.129 4.297 14.285 1.00 75.88 156 HIS A CA 1
ATOM 1216 C C . HIS A 1 156 ? -20.699 4.448 14.782 1.00 75.88 156 HIS A C 1
ATOM 1218 O O . HIS A 1 156 ? -20.268 5.503 15.238 1.00 75.88 156 HIS A O 1
ATOM 1224 N N . THR A 1 157 ? -20.001 3.317 14.836 1.00 69.12 157 THR A N 1
ATOM 1225 C CA . THR A 1 157 ? -18.614 3.262 15.232 1.00 69.12 157 THR A CA 1
ATOM 1226 C C . THR A 1 157 ? -17.945 4.058 14.139 1.00 69.12 157 THR A C 1
ATOM 1228 O O . THR A 1 157 ? -17.835 3.578 13.009 1.00 69.12 157 THR A O 1
ATOM 1231 N N . ILE A 1 158 ? -17.590 5.307 14.446 1.00 69.69 158 ILE A N 1
ATOM 1232 C CA . ILE A 1 158 ? -16.570 6.028 13.702 1.00 69.69 158 ILE A CA 1
ATOM 1233 C C . ILE A 1 158 ? -15.419 5.045 13.759 1.00 69.69 158 ILE A C 1
ATOM 1235 O O . ILE A 1 158 ? -14.881 4.834 14.846 1.00 69.69 158 ILE A O 1
ATOM 1239 N N . LYS A 1 159 ? -15.227 4.285 12.666 1.00 71.19 159 LYS A N 1
ATOM 1240 C CA . LYS A 1 159 ? -14.319 3.136 12.606 1.00 71.19 159 LYS A CA 1
ATOM 1241 C C . LYS A 1 159 ? -13.081 3.592 13.333 1.00 71.19 159 LYS A C 1
ATOM 1243 O O . LYS A 1 159 ? -12.539 4.595 12.877 1.00 71.19 159 LYS A O 1
ATOM 1248 N N . ASN A 1 160 ? -12.752 2.971 14.476 1.00 71.12 160 ASN A N 1
ATOM 1249 C CA . ASN A 1 160 ? -11.637 3.419 15.308 1.00 71.12 160 ASN A CA 1
ATOM 1250 C C . ASN A 1 160 ? -10.509 3.721 14.338 1.00 71.12 160 ASN A C 1
ATOM 1252 O O . ASN A 1 160 ? -10.093 2.774 13.656 1.00 71.12 160 ASN A O 1
ATOM 1256 N N . PRO A 1 161 ? -10.154 5.007 14.139 1.00 73.25 161 PRO A N 1
ATOM 1257 C CA . PRO A 1 161 ? -9.254 5.343 13.066 1.00 73.25 161 PRO A CA 1
ATOM 1258 C C . PRO A 1 161 ? -8.019 4.523 13.375 1.00 73.25 161 PRO A C 1
ATOM 1260 O O . PRO A 1 161 ? -7.509 4.554 14.500 1.00 73.25 161 PRO A O 1
ATOM 1263 N N . GLY A 1 162 ? -7.634 3.671 12.424 1.00 84.62 162 GLY A N 1
ATOM 1264 C CA . GLY A 1 162 ? -6.410 2.909 12.569 1.00 84.62 162 GLY A CA 1
ATOM 1265 C C . GLY A 1 162 ? -5.269 3.875 12.879 1.00 84.62 162 GLY A C 1
ATOM 1266 O O . GLY A 1 162 ? -5.412 5.096 12.760 1.00 84.62 162 GLY A O 1
ATOM 1267 N N . ARG A 1 163 ? -4.117 3.336 13.274 1.00 87.56 163 ARG A N 1
ATOM 1268 C CA . ARG A 1 163 ? -2.917 4.152 13.470 1.00 87.56 163 ARG A CA 1
ATOM 1269 C C . ARG A 1 163 ? -2.778 5.153 12.315 1.00 87.56 163 ARG A C 1
ATOM 1271 O O . ARG A 1 163 ? -2.813 4.744 11.155 1.00 87.56 163 ARG A O 1
ATOM 1278 N N . SER A 1 164 ? -2.654 6.442 12.652 1.00 89.00 164 SER A N 1
ATOM 1279 C CA . SER A 1 164 ? -2.477 7.488 11.644 1.00 89.00 164 SER A CA 1
ATOM 1280 C C . SER A 1 164 ? -1.309 7.118 10.740 1.00 89.00 164 SER A C 1
ATOM 1282 O O . SER A 1 164 ? -0.271 6.646 11.219 1.00 89.00 164 SER A O 1
ATOM 1284 N N . ARG A 1 165 ? -1.492 7.317 9.436 1.00 92.12 165 ARG A N 1
ATOM 1285 C CA . ARG A 1 165 ? -0.440 7.071 8.453 1.00 92.12 165 ARG A CA 1
ATOM 1286 C C . ARG A 1 165 ? 0.724 8.024 8.700 1.00 92.12 165 ARG A C 1
ATOM 1288 O O . ARG A 1 165 ? 0.528 9.128 9.208 1.00 92.12 165 ARG A O 1
ATOM 1295 N N . LEU A 1 166 ? 1.928 7.559 8.372 1.00 94.62 166 LEU A N 1
ATOM 1296 C CA . LEU A 1 166 ? 3.153 8.341 8.542 1.00 94.62 166 LEU A CA 1
ATOM 1297 C C . LEU A 1 166 ? 3.281 9.424 7.463 1.00 94.62 166 LEU A C 1
ATOM 1299 O O . LEU A 1 166 ? 3.774 10.507 7.750 1.00 94.62 166 LEU A O 1
ATOM 1303 N N . LEU A 1 167 ? 2.836 9.127 6.238 1.00 96.38 167 LEU A N 1
ATOM 1304 C CA . LEU A 1 167 ? 2.844 10.065 5.118 1.00 96.38 167 LEU A CA 1
ATOM 1305 C C . LEU A 1 167 ? 1.518 10.826 5.041 1.00 96.38 167 LEU A C 1
ATOM 1307 O O . LEU A 1 167 ? 0.442 10.231 5.165 1.00 96.38 167 LEU A O 1
ATOM 1311 N N . HIS A 1 168 ? 1.600 12.141 4.822 1.00 96.56 168 HIS A N 1
ATOM 1312 C CA . HIS A 1 168 ? 0.424 12.970 4.592 1.00 96.56 168 HIS A CA 1
ATOM 1313 C C . HIS A 1 168 ? -0.178 12.666 3.214 1.00 96.56 168 HIS A C 1
ATOM 1315 O O . HIS A 1 168 ? 0.511 12.216 2.295 1.00 96.56 168 HIS A O 1
ATOM 1321 N N . HIS A 1 169 ? -1.471 12.949 3.044 1.00 96.25 169 HIS A N 1
ATOM 1322 C CA . HIS A 1 169 ? -2.154 12.733 1.768 1.00 96.25 169 HIS A CA 1
ATOM 1323 C C . HIS A 1 169 ? -1.459 13.461 0.605 1.00 96.25 169 HIS A C 1
ATOM 1325 O O . HIS A 1 169 ? -1.298 12.889 -0.471 1.00 96.25 169 HIS A O 1
ATOM 1331 N N . ASP A 1 170 ? -0.981 14.684 0.837 1.00 97.81 170 ASP A N 1
ATOM 1332 C CA . ASP A 1 170 ? -0.303 15.490 -0.186 1.00 97.81 170 ASP A CA 1
ATOM 1333 C C . ASP A 1 170 ? 1.038 14.901 -0.634 1.00 97.81 170 ASP A C 1
ATOM 1335 O O . ASP A 1 170 ? 1.429 15.065 -1.792 1.00 97.81 170 ASP A O 1
ATOM 1339 N N . ASP A 1 171 ? 1.742 14.202 0.257 1.00 97.69 171 ASP A N 1
ATOM 1340 C CA . ASP A 1 171 ? 3.012 13.546 -0.065 1.00 97.69 171 ASP A CA 1
ATOM 1341 C C . ASP A 1 171 ? 2.769 12.265 -0.860 1.00 97.69 171 ASP A C 1
ATOM 1343 O O . ASP A 1 171 ? 3.493 11.972 -1.812 1.00 97.69 171 ASP A O 1
ATOM 1347 N N . ILE A 1 172 ? 1.686 11.547 -0.545 1.00 97.19 172 ILE A N 1
ATOM 1348 C CA . ILE A 1 172 ? 1.227 10.410 -1.349 1.00 97.19 172 ILE A CA 1
ATOM 1349 C C . ILE A 1 172 ? 0.837 10.894 -2.751 1.00 97.19 172 ILE A C 1
ATOM 1351 O O . ILE A 1 172 ? 1.269 10.312 -3.743 1.00 97.19 172 ILE A O 1
ATOM 1355 N N . GLN A 1 173 ? 0.085 11.993 -2.866 1.00 97.81 173 GLN A N 1
ATOM 1356 C CA . GLN A 1 173 ? -0.254 12.580 -4.168 1.00 97.81 173 GLN A CA 1
ATOM 1357 C C . GLN A 1 173 ? 0.990 13.020 -4.946 1.00 97.81 173 GLN A C 1
ATOM 1359 O O . GLN A 1 173 ? 1.054 12.843 -6.163 1.00 97.81 173 GLN A O 1
ATOM 1364 N N . TYR A 1 174 ? 1.994 13.560 -4.258 1.00 97.88 174 TYR A N 1
ATOM 1365 C CA . TYR A 1 174 ? 3.274 13.907 -4.863 1.00 97.88 174 TYR A CA 1
ATOM 1366 C C . TYR A 1 174 ? 4.001 12.673 -5.420 1.00 97.88 174 TYR A C 1
ATOM 1368 O O . TYR A 1 174 ? 4.379 12.674 -6.594 1.00 97.88 174 TYR A O 1
ATOM 1376 N N . LEU A 1 175 ? 4.112 11.597 -4.635 1.00 97.38 175 LEU A N 1
ATOM 1377 C CA . LEU A 1 175 ? 4.685 10.325 -5.089 1.00 97.38 175 LEU A CA 1
ATOM 1378 C C . LEU A 1 175 ? 3.930 9.755 -6.294 1.00 97.38 175 LEU A C 1
ATOM 1380 O O . LEU A 1 175 ? 4.547 9.343 -7.274 1.00 97.38 175 LEU A O 1
ATOM 1384 N N . LEU A 1 176 ? 2.596 9.779 -6.263 1.00 97.12 176 LEU A N 1
ATOM 1385 C CA . LEU A 1 176 ? 1.777 9.287 -7.370 1.00 97.12 176 LEU A CA 1
ATOM 1386 C C . LEU A 1 176 ? 2.011 10.078 -8.657 1.00 97.12 176 LEU A C 1
ATOM 1388 O O . LEU A 1 176 ? 2.067 9.481 -9.730 1.00 97.12 176 LEU A O 1
ATOM 1392 N N . ARG A 1 177 ? 2.188 11.401 -8.572 1.00 97.56 177 ARG A N 1
ATOM 1393 C CA . ARG A 1 177 ? 2.533 12.225 -9.741 1.00 97.56 177 ARG A CA 1
ATOM 1394 C C . ARG A 1 177 ? 3.908 11.872 -10.300 1.00 97.56 177 ARG A C 1
ATOM 1396 O O . ARG A 1 177 ? 4.030 11.766 -11.516 1.00 97.56 177 ARG A O 1
ATOM 1403 N N . LEU A 1 178 ? 4.906 11.643 -9.444 1.00 96.75 178 LEU A N 1
ATOM 1404 C CA . LEU A 1 178 ? 6.242 11.220 -9.881 1.00 96.75 178 LEU A CA 1
ATOM 1405 C C . LEU A 1 178 ? 6.195 9.881 -10.622 1.00 96.75 178 LEU A C 1
ATOM 1407 O O . LEU A 1 178 ? 6.705 9.779 -11.736 1.00 96.75 178 LEU A O 1
ATOM 1411 N N . VAL A 1 179 ? 5.522 8.882 -10.044 1.00 95.50 179 VAL A N 1
ATOM 1412 C CA . VAL A 1 179 ? 5.417 7.545 -10.651 1.00 95.50 179 VAL A CA 1
ATOM 1413 C C . VAL A 1 179 ? 4.603 7.578 -11.948 1.00 95.50 179 VAL A C 1
ATOM 1415 O O . VAL A 1 179 ? 4.944 6.888 -12.904 1.00 95.50 179 VAL A O 1
ATOM 1418 N N . ARG A 1 180 ? 3.548 8.401 -12.026 1.00 94.50 180 ARG A N 1
ATOM 1419 C CA . ARG A 1 180 ? 2.777 8.592 -13.269 1.00 94.50 180 ARG A CA 1
ATOM 1420 C C . ARG A 1 180 ? 3.588 9.286 -14.359 1.00 94.50 180 ARG A C 1
ATOM 1422 O O . ARG A 1 180 ? 3.427 8.954 -15.527 1.00 94.50 180 ARG A O 1
ATOM 1429 N N . HIS A 1 181 ? 4.436 10.242 -13.986 1.00 95.56 181 HIS A N 1
ATOM 1430 C CA . HIS A 1 181 ? 5.294 10.945 -14.935 1.00 95.56 181 HIS A CA 1
ATOM 1431 C C . HIS A 1 181 ? 6.419 10.050 -15.464 1.00 95.56 181 HIS A C 1
ATOM 1433 O O . HIS A 1 181 ? 6.803 10.146 -16.628 1.00 95.56 181 HIS A O 1
ATOM 1439 N N . SER A 1 182 ? 6.964 9.178 -14.619 1.00 91.88 182 SER A N 1
ATOM 1440 C CA . SER A 1 182 ? 8.072 8.301 -14.979 1.00 91.88 182 SER A CA 1
ATOM 1441 C C . SER A 1 182 ? 7.972 7.000 -14.172 1.00 91.88 182 SER A C 1
ATOM 1443 O O . SER A 1 182 ? 8.355 6.958 -13.006 1.00 91.88 182 SER A O 1
ATOM 1445 N N . PRO A 1 183 ? 7.453 5.910 -14.754 1.00 91.06 183 PRO A N 1
ATOM 1446 C CA . PRO A 1 183 ? 7.265 4.652 -14.030 1.00 91.06 183 PRO A CA 1
ATOM 1447 C C . PRO A 1 183 ? 8.576 3.894 -13.765 1.00 91.06 183 PRO A C 1
ATOM 1449 O O . PRO A 1 183 ? 8.548 2.846 -13.125 1.00 91.06 183 PRO A O 1
ATOM 1452 N N . ASP A 1 184 ? 9.702 4.400 -14.273 1.00 89.94 184 ASP A N 1
ATOM 1453 C CA . ASP A 1 184 ? 11.022 3.775 -14.168 1.00 89.94 184 ASP A CA 1
ATOM 1454 C C . ASP A 1 184 ? 11.770 4.149 -12.877 1.00 89.94 184 ASP A C 1
ATOM 1456 O O . ASP A 1 184 ? 12.816 3.568 -12.599 1.00 89.94 184 ASP A O 1
ATOM 1460 N N . TRP A 1 185 ? 11.238 5.086 -12.079 1.00 92.19 185 TRP A N 1
ATOM 1461 C CA . TRP A 1 185 ? 11.839 5.480 -10.802 1.00 92.19 185 TRP A CA 1
ATOM 1462 C C . TRP A 1 185 ? 11.850 4.320 -9.803 1.00 92.19 185 TRP A C 1
ATOM 1464 O O . TRP A 1 185 ? 10.819 3.696 -9.523 1.00 92.19 185 TRP A O 1
ATOM 1474 N N . PHE A 1 186 ? 13.011 4.081 -9.200 1.00 93.06 186 PHE A N 1
ATOM 1475 C CA . PHE A 1 186 ? 13.165 3.104 -8.129 1.00 93.06 186 PHE A CA 1
ATOM 1476 C C . PHE A 1 186 ? 12.709 3.669 -6.773 1.00 93.06 186 PHE A C 1
ATOM 1478 O O . PHE A 1 186 ? 12.651 4.878 -6.548 1.00 93.06 186 PHE A O 1
ATOM 1485 N N . LEU A 1 187 ? 12.383 2.783 -5.823 1.00 94.50 187 LEU A N 1
ATOM 1486 C CA . LEU A 1 187 ? 11.902 3.185 -4.492 1.00 94.50 187 LEU A CA 1
ATOM 1487 C C . LEU A 1 187 ? 12.925 4.017 -3.704 1.00 94.50 187 LEU A C 1
ATOM 1489 O O . LEU A 1 187 ? 12.531 4.899 -2.945 1.00 94.50 187 LEU A O 1
ATOM 1493 N N . ASP A 1 188 ? 14.220 3.752 -3.865 1.00 95.25 188 ASP A N 1
ATOM 1494 C CA . ASP A 1 188 ? 15.299 4.511 -3.224 1.00 95.25 188 ASP A CA 1
ATOM 1495 C C . ASP A 1 188 ? 15.461 5.912 -3.834 1.00 95.25 188 ASP A C 1
ATOM 1497 O O . ASP A 1 188 ? 15.809 6.866 -3.137 1.00 95.25 188 ASP A O 1
ATOM 1501 N N . GLU A 1 189 ? 15.175 6.063 -5.125 1.00 96.69 189 GLU A N 1
ATOM 1502 C CA . GLU A 1 189 ? 15.153 7.365 -5.785 1.00 96.69 189 GLU A CA 1
ATOM 1503 C C . GLU A 1 189 ? 13.934 8.179 -5.354 1.00 96.69 189 GLU A C 1
ATOM 1505 O O . GLU A 1 189 ? 14.068 9.358 -5.027 1.00 96.69 189 GLU A O 1
ATOM 1510 N N . LEU A 1 190 ? 12.761 7.543 -5.271 1.00 96.44 190 LEU A N 1
ATOM 1511 C CA . LEU A 1 190 ? 11.560 8.169 -4.713 1.00 96.44 190 LEU A CA 1
ATOM 1512 C C . LEU A 1 190 ? 11.783 8.606 -3.261 1.00 96.44 190 LEU A C 1
ATOM 1514 O O . LEU A 1 190 ? 11.344 9.690 -2.879 1.00 96.44 190 LEU A O 1
ATOM 1518 N N . LEU A 1 191 ? 12.504 7.805 -2.472 1.00 97.56 191 LEU A N 1
ATOM 1519 C CA . LEU A 1 191 ? 12.904 8.156 -1.109 1.00 97.56 191 LEU A CA 1
ATOM 1520 C C . LEU A 1 191 ? 13.791 9.403 -1.102 1.00 97.56 191 LEU A C 1
ATOM 1522 O O . LEU A 1 191 ? 13.477 10.356 -0.390 1.00 97.56 191 LEU A O 1
ATOM 1526 N N . ARG A 1 192 ? 14.835 9.445 -1.941 1.00 97.50 192 ARG A N 1
ATOM 1527 C CA . ARG A 1 192 ? 15.695 10.631 -2.084 1.00 97.50 192 ARG A CA 1
ATOM 1528 C C . ARG A 1 192 ? 14.888 11.863 -2.495 1.00 97.50 192 ARG A C 1
ATOM 1530 O O . ARG A 1 192 ? 15.062 12.920 -1.900 1.00 97.50 192 ARG A O 1
ATOM 1537 N N . LEU A 1 193 ? 13.977 11.749 -3.459 1.00 97.25 193 LEU A N 1
ATOM 1538 C CA . LEU A 1 193 ? 13.133 12.869 -3.895 1.00 97.25 193 LEU A CA 1
ATOM 1539 C C . LEU A 1 193 ? 12.200 13.368 -2.789 1.00 97.25 193 LEU A C 1
ATOM 1541 O O . LEU A 1 193 ? 11.957 14.570 -2.687 1.00 97.25 193 LEU A O 1
ATOM 1545 N N . LEU A 1 194 ? 11.666 12.463 -1.973 1.00 97.38 194 LEU A N 1
ATOM 1546 C CA . LEU A 1 194 ? 10.780 12.808 -0.867 1.00 97.38 194 LEU A CA 1
ATOM 1547 C C . LEU A 1 194 ? 11.556 13.477 0.282 1.00 97.38 194 LEU A C 1
ATOM 1549 O O . LEU A 1 194 ? 11.093 14.476 0.832 1.00 97.38 194 LEU A O 1
ATOM 1553 N N . GLU A 1 195 ? 12.776 13.018 0.558 1.00 97.81 195 GLU A N 1
ATOM 1554 C CA . GLU A 1 195 ? 13.688 13.656 1.510 1.00 97.81 195 GLU A CA 1
ATOM 1555 C C . GLU A 1 195 ? 14.103 15.064 1.054 1.00 97.81 195 GLU A C 1
ATOM 1557 O O . GLU A 1 195 ? 14.004 16.010 1.829 1.00 97.81 195 GLU A O 1
ATOM 1562 N N . HIS A 1 196 ? 14.490 15.244 -0.213 1.00 97.81 196 HIS A N 1
ATOM 1563 C CA . HIS A 1 196 ? 14.988 16.534 -0.707 1.00 97.81 196 HIS A CA 1
ATOM 1564 C C . HIS A 1 196 ? 13.876 17.564 -0.945 1.00 97.81 196 HIS A C 1
ATOM 1566 O O . HIS A 1 196 ? 14.067 18.744 -0.658 1.00 97.81 196 HIS A O 1
ATOM 1572 N N . ASN A 1 197 ? 12.714 17.144 -1.460 1.00 97.69 197 ASN A N 1
ATOM 1573 C CA . ASN A 1 197 ? 11.666 18.086 -1.873 1.00 97.69 197 ASN A CA 1
ATOM 1574 C C . ASN A 1 197 ? 10.598 18.312 -0.798 1.00 97.69 197 ASN A C 1
ATOM 1576 O O . ASN A 1 197 ? 9.919 19.339 -0.827 1.00 97.69 197 ASN A O 1
ATOM 1580 N N . ARG A 1 198 ? 10.409 17.356 0.123 1.00 97.19 198 ARG A N 1
ATOM 1581 C CA . ARG A 1 198 ? 9.409 17.439 1.203 1.00 97.19 198 ARG A CA 1
ATOM 1582 C C . ARG A 1 198 ? 10.017 17.408 2.605 1.00 97.19 198 ARG A C 1
ATOM 1584 O O . ARG A 1 198 ? 9.272 17.604 3.557 1.00 97.19 198 ARG A O 1
ATOM 1591 N N . PHE A 1 199 ? 11.334 17.213 2.742 1.00 97.44 199 PHE A N 1
ATOM 1592 C CA . PHE A 1 199 ? 12.036 17.128 4.033 1.00 97.44 199 PHE A CA 1
ATOM 1593 C C . PHE A 1 199 ? 11.493 16.029 4.954 1.00 97.44 199 PHE A C 1
ATOM 1595 O O . PHE A 1 199 ? 11.515 16.150 6.178 1.00 97.44 199 PHE A O 1
ATOM 1602 N N . ILE A 1 200 ? 10.995 14.942 4.361 1.00 97.00 200 ILE A N 1
ATOM 1603 C CA . ILE A 1 200 ? 10.437 13.805 5.088 1.00 97.00 200 ILE A CA 1
ATOM 1604 C C . ILE A 1 200 ? 11.377 12.610 4.910 1.00 97.00 200 ILE A C 1
ATOM 1606 O O . ILE A 1 200 ? 11.630 12.157 3.798 1.00 97.00 200 ILE A O 1
ATOM 1610 N N . SER A 1 201 ? 11.883 12.079 6.022 1.00 96.94 201 SER A N 1
ATOM 1611 C CA . SER A 1 201 ? 12.695 10.861 6.026 1.00 96.94 201 SER A CA 1
ATOM 1612 C C . SER A 1 201 ? 11.822 9.676 6.436 1.00 96.94 201 SER A C 1
ATOM 1614 O O . SER A 1 201 ? 11.323 9.613 7.562 1.00 96.94 201 SER A O 1
ATOM 1616 N N . VAL A 1 202 ? 11.592 8.749 5.506 1.00 97.19 202 VAL A N 1
ATOM 1617 C CA . VAL A 1 202 ? 10.803 7.528 5.730 1.00 97.19 202 VAL A CA 1
ATOM 1618 C C . VAL A 1 202 ? 11.533 6.314 5.188 1.00 97.19 202 VAL A C 1
ATOM 1620 O O . VAL A 1 202 ? 12.319 6.400 4.251 1.00 97.19 202 VAL A O 1
ATOM 1623 N N . HIS A 1 203 ? 11.238 5.151 5.761 1.00 97.44 203 HIS A N 1
ATOM 1624 C CA . HIS A 1 203 ? 11.749 3.890 5.247 1.00 97.44 203 HIS A CA 1
ATOM 1625 C C . HIS A 1 203 ? 11.075 3.528 3.912 1.00 97.44 203 HIS A C 1
ATOM 1627 O O . HIS A 1 203 ? 9.881 3.779 3.725 1.00 97.44 203 HIS A O 1
ATOM 1633 N N . TYR A 1 204 ? 11.809 2.882 2.999 1.00 96.00 204 TYR A N 1
ATOM 1634 C CA . TYR A 1 204 ? 11.301 2.526 1.664 1.00 96.00 204 TYR A CA 1
ATOM 1635 C C . TYR A 1 204 ? 10.049 1.633 1.717 1.00 96.00 204 TYR A C 1
ATOM 1637 O O . TYR A 1 204 ? 9.191 1.718 0.841 1.00 96.00 204 TYR A O 1
ATOM 1645 N N . THR A 1 205 ? 9.898 0.809 2.763 1.00 96.62 205 THR A N 1
ATOM 1646 C CA . THR A 1 205 ? 8.701 -0.030 2.957 1.00 96.62 205 THR A CA 1
ATOM 1647 C C . THR A 1 205 ? 7.446 0.807 3.179 1.00 96.62 205 THR A C 1
ATOM 1649 O O . THR A 1 205 ? 6.377 0.420 2.724 1.00 96.62 205 THR A O 1
ATOM 1652 N N . THR A 1 206 ? 7.556 1.967 3.834 1.00 96.81 206 THR A N 1
ATOM 1653 C CA . THR A 1 206 ? 6.424 2.885 4.018 1.00 96.81 206 THR A CA 1
ATOM 1654 C C . THR A 1 206 ? 5.958 3.424 2.672 1.00 96.81 206 THR A C 1
ATOM 1656 O O . THR A 1 206 ? 4.767 3.393 2.385 1.00 96.81 206 THR A O 1
ATOM 1659 N N . ILE A 1 207 ? 6.897 3.851 1.820 1.00 96.50 207 ILE A N 1
ATOM 1660 C CA . ILE A 1 207 ? 6.592 4.307 0.457 1.00 96.50 207 ILE A CA 1
ATOM 1661 C C . ILE A 1 207 ? 5.934 3.174 -0.335 1.00 96.50 207 ILE A C 1
ATOM 1663 O O . ILE A 1 207 ? 4.896 3.386 -0.955 1.00 96.50 207 ILE A O 1
ATOM 1667 N N . HIS A 1 208 ? 6.490 1.962 -0.264 1.00 95.88 208 HIS A N 1
ATOM 1668 C CA . HIS A 1 208 ? 5.931 0.789 -0.933 1.00 95.88 208 HIS A CA 1
ATOM 1669 C C . HIS A 1 208 ? 4.481 0.511 -0.506 1.00 95.88 208 HIS A C 1
ATOM 1671 O O . HIS A 1 208 ? 3.612 0.395 -1.364 1.00 95.88 208 HIS A O 1
ATOM 1677 N N . HIS A 1 209 ? 4.198 0.449 0.800 1.00 96.00 209 HIS A N 1
ATOM 1678 C CA . HIS A 1 209 ? 2.843 0.190 1.295 1.00 96.00 209 HIS A CA 1
ATOM 1679 C C . HIS A 1 209 ? 1.856 1.300 0.927 1.00 96.00 209 HIS A C 1
ATOM 1681 O O . HIS A 1 209 ? 0.717 1.002 0.578 1.00 96.00 209 HIS A O 1
ATOM 1687 N N . GLU A 1 210 ? 2.263 2.572 0.968 1.00 96.12 210 GLU A N 1
ATOM 1688 C CA . GLU A 1 210 ? 1.375 3.667 0.557 1.00 96.12 210 GLU A CA 1
ATOM 1689 C C . GLU A 1 210 ? 1.092 3.644 -0.953 1.00 96.12 210 GLU A C 1
ATOM 1691 O O . GLU A 1 210 ? -0.042 3.895 -1.363 1.00 96.12 210 GLU A O 1
ATOM 1696 N N . LEU A 1 211 ? 2.075 3.282 -1.784 1.00 95.50 211 LEU A N 1
ATOM 1697 C CA . LEU A 1 211 ? 1.866 3.088 -3.222 1.00 95.50 211 LEU A CA 1
ATOM 1698 C C . LEU A 1 211 ? 0.942 1.893 -3.503 1.00 95.50 211 LEU A C 1
ATOM 1700 O O . LEU A 1 211 ? 0.019 2.013 -4.309 1.00 95.50 211 LEU A O 1
ATOM 1704 N N . GLU A 1 212 ? 1.133 0.773 -2.805 1.00 95.69 212 GLU A N 1
ATOM 1705 C CA . GLU A 1 212 ? 0.272 -0.411 -2.902 1.00 95.69 212 GLU A CA 1
ATOM 1706 C C . GLU A 1 212 ? -1.172 -0.085 -2.483 1.00 95.69 212 GLU A C 1
ATOM 1708 O O . GLU A 1 212 ? -2.124 -0.410 -3.194 1.00 95.69 212 GLU A O 1
ATOM 1713 N N . HIS A 1 213 ? -1.350 0.652 -1.383 1.00 94.69 213 HIS A N 1
ATOM 1714 C CA . HIS A 1 213 ? -2.658 1.143 -0.945 1.00 94.69 213 HIS A CA 1
ATOM 1715 C C . HIS A 1 213 ? -3.309 2.113 -1.934 1.00 94.69 213 HIS A C 1
ATOM 1717 O O . HIS A 1 213 ? -4.537 2.179 -1.996 1.00 94.69 213 HIS A O 1
ATOM 1723 N N . ALA A 1 214 ? -2.513 2.852 -2.704 1.00 95.12 214 ALA A N 1
ATOM 1724 C CA . ALA A 1 214 ? -2.995 3.698 -3.790 1.00 95.12 214 ALA A CA 1
ATOM 1725 C C . ALA A 1 214 ? -3.304 2.915 -5.083 1.00 95.12 214 ALA A C 1
ATOM 1727 O O . ALA A 1 214 ? -3.674 3.522 -6.088 1.00 95.12 214 ALA A O 1
ATOM 1728 N N . GLY A 1 215 ? -3.175 1.584 -5.069 1.00 95.00 215 GLY A N 1
ATOM 1729 C CA . GLY A 1 215 ? -3.464 0.713 -6.208 1.00 95.00 215 GLY A CA 1
ATOM 1730 C C . GLY A 1 215 ? -2.313 0.581 -7.205 1.00 95.00 215 GLY A C 1
ATOM 1731 O O . GLY A 1 215 ? -2.522 0.076 -8.308 1.00 95.00 215 GLY A O 1
ATOM 1732 N N . MET A 1 216 ? -1.100 1.016 -6.851 1.00 93.00 216 MET A N 1
ATOM 1733 C CA . MET A 1 216 ? 0.068 0.826 -7.708 1.00 93.00 216 MET A CA 1
ATOM 1734 C C . MET A 1 216 ? 0.575 -0.610 -7.577 1.00 93.00 216 MET A C 1
ATOM 1736 O O . MET A 1 216 ? 1.034 -1.033 -6.519 1.00 93.00 216 MET A O 1
ATOM 1740 N N . SER A 1 217 ? 0.502 -1.366 -8.672 1.00 86.50 217 SER A N 1
ATOM 1741 C CA . SER A 1 217 ? 1.066 -2.716 -8.739 1.00 86.50 217 SER A CA 1
ATOM 1742 C C . SER A 1 217 ? 2.559 -2.655 -9.065 1.00 86.50 217 SER A C 1
ATOM 1744 O O . SER A 1 217 ? 2.988 -1.859 -9.906 1.00 86.50 217 SER A O 1
ATOM 1746 N N . THR A 1 218 ? 3.349 -3.553 -8.478 1.00 76.75 218 THR A N 1
ATOM 1747 C CA . THR A 1 218 ? 4.760 -3.716 -8.835 1.00 76.75 218 THR A CA 1
ATOM 1748 C C . THR A 1 218 ? 4.884 -4.262 -10.258 1.00 76.75 218 THR A C 1
ATOM 1750 O O . THR A 1 218 ? 4.533 -5.403 -10.562 1.00 76.75 218 THR A O 1
ATOM 1753 N N . LYS A 1 219 ? 5.403 -3.444 -11.176 1.00 75.06 219 LYS A N 1
ATOM 1754 C CA . LYS A 1 219 ? 5.752 -3.918 -12.516 1.00 75.06 219 LYS A CA 1
ATOM 1755 C C . LYS A 1 219 ? 7.122 -4.581 -12.453 1.00 75.06 219 LYS A C 1
ATOM 1757 O O . LYS A 1 219 ? 8.082 -3.991 -11.966 1.00 75.06 219 LYS A O 1
ATOM 1762 N N . LYS A 1 220 ? 7.240 -5.795 -12.997 1.00 74.12 220 LYS A N 1
ATOM 1763 C CA . LYS A 1 220 ? 8.557 -6.386 -13.261 1.00 74.12 220 LYS A CA 1
ATOM 1764 C C . LYS A 1 220 ? 9.253 -5.525 -14.310 1.00 74.12 220 LYS A C 1
ATOM 1766 O O . LYS A 1 220 ? 8.870 -5.555 -15.483 1.00 74.12 220 LYS A O 1
ATOM 1771 N N . LEU A 1 221 ? 10.242 -4.745 -13.880 1.00 73.31 221 LEU A N 1
ATOM 1772 C CA . LEU A 1 221 ? 11.124 -4.041 -14.798 1.00 73.31 221 LEU A CA 1
ATOM 1773 C C . LEU A 1 221 ? 11.793 -5.089 -15.684 1.00 73.31 221 LEU A C 1
ATOM 1775 O O . LEU A 1 221 ? 12.360 -6.074 -15.204 1.00 73.31 221 LEU A O 1
ATOM 1779 N N . LYS A 1 222 ? 11.672 -4.909 -16.999 1.00 76.75 222 LYS A N 1
ATOM 1780 C CA . LYS A 1 222 ? 12.442 -5.712 -17.940 1.00 76.75 222 LYS A CA 1
ATOM 1781 C C . LYS A 1 222 ? 13.873 -5.218 -17.815 1.00 76.75 222 LYS A C 1
ATOM 1783 O O . LYS A 1 222 ? 14.144 -4.079 -18.174 1.00 76.75 222 LYS A O 1
ATOM 1788 N N . VAL A 1 223 ? 14.761 -6.054 -17.282 1.00 79.62 223 VAL A N 1
ATOM 1789 C CA . VAL A 1 223 ? 16.196 -5.770 -17.310 1.00 79.62 223 VAL A CA 1
ATOM 1790 C C . VAL A 1 223 ? 16.587 -5.693 -18.779 1.00 79.62 223 VAL A C 1
ATOM 1792 O O . VAL A 1 223 ? 16.540 -6.686 -19.505 1.00 79.62 223 VAL A O 1
ATOM 1795 N N . ILE A 1 224 ? 16.874 -4.483 -19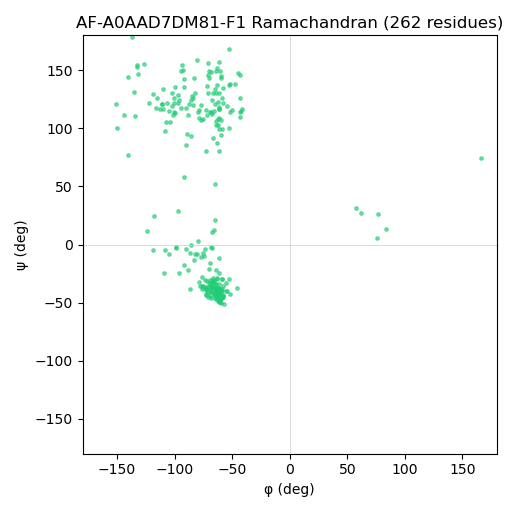.235 1.00 79.19 224 ILE A N 1
ATOM 1796 C CA . ILE A 1 224 ? 17.380 -4.241 -20.574 1.00 79.19 224 ILE A CA 1
ATOM 1797 C C . ILE A 1 224 ? 18.893 -4.435 -20.503 1.00 79.19 224 ILE A C 1
ATOM 1799 O O . ILE A 1 224 ? 19.550 -3.859 -19.639 1.00 79.19 224 ILE A O 1
ATOM 1803 N N . ALA A 1 225 ? 19.441 -5.274 -21.383 1.00 78.62 225 ALA A N 1
ATOM 1804 C CA . ALA A 1 225 ? 20.886 -5.405 -21.509 1.00 78.62 225 ALA A CA 1
ATOM 1805 C C . ALA A 1 225 ? 21.487 -4.034 -21.844 1.00 78.62 225 ALA A C 1
ATOM 1807 O O . ALA A 1 225 ? 20.976 -3.342 -22.720 1.00 78.62 225 ALA A O 1
ATOM 1808 N N . MET A 1 226 ? 22.570 -3.656 -21.167 1.00 79.88 226 MET A N 1
ATOM 1809 C CA . MET A 1 226 ? 23.237 -2.364 -21.373 1.00 79.88 226 MET A CA 1
ATOM 1810 C C . MET A 1 226 ? 23.717 -2.179 -22.822 1.00 79.88 226 MET A C 1
ATOM 1812 O O . MET A 1 226 ? 23.741 -1.068 -23.335 1.00 79.88 226 MET A O 1
ATOM 1816 N N . GLU A 1 227 ? 24.039 -3.281 -23.497 1.00 85.44 227 GLU A N 1
ATOM 1817 C CA . GLU A 1 227 ? 24.445 -3.319 -24.906 1.00 85.44 227 GLU A CA 1
ATOM 1818 C C . GLU A 1 227 ? 23.273 -3.110 -25.882 1.00 85.44 227 GLU A C 1
ATOM 1820 O O . GLU A 1 227 ? 23.482 -2.948 -27.086 1.00 85.44 227 GLU A O 1
ATOM 1825 N N . ARG A 1 228 ? 22.020 -3.117 -25.400 1.00 84.94 228 ARG A N 1
ATOM 1826 C CA . ARG A 1 228 ? 20.844 -2.972 -26.259 1.00 84.94 228 ARG A CA 1
ATOM 1827 C C . ARG A 1 228 ? 20.790 -1.562 -26.844 1.00 84.94 228 ARG A C 1
ATOM 1829 O O . ARG A 1 228 ? 20.501 -0.590 -26.155 1.00 84.94 228 ARG A O 1
ATOM 1836 N N . SER A 1 229 ? 20.941 -1.497 -28.160 1.00 92.19 229 SER A N 1
ATOM 1837 C CA . SER A 1 229 ? 20.781 -0.293 -28.970 1.00 92.19 229 SER A CA 1
ATOM 1838 C C . SER A 1 229 ? 19.523 -0.414 -29.833 1.00 92.19 229 SER A C 1
ATOM 1840 O O . SER A 1 229 ? 19.434 -1.292 -30.694 1.00 92.19 229 SER A O 1
ATOM 1842 N N . GLU A 1 230 ? 18.536 0.461 -29.613 1.00 92.50 230 GLU A N 1
ATOM 1843 C CA . GLU A 1 230 ? 17.328 0.521 -30.449 1.00 92.50 230 GLU A CA 1
ATOM 1844 C C . GLU A 1 230 ? 17.623 0.766 -31.941 1.00 92.50 230 GLU A C 1
ATOM 1846 O O . GLU A 1 230 ? 17.048 0.043 -32.753 1.00 92.50 230 GLU A O 1
ATOM 1851 N N . PRO A 1 231 ? 18.536 1.670 -32.364 1.00 95.06 231 PRO A N 1
ATOM 1852 C CA . PRO A 1 231 ? 18.824 1.824 -33.791 1.00 95.06 231 PRO A CA 1
ATOM 1853 C C . PRO A 1 231 ? 19.447 0.564 -34.404 1.00 95.06 231 PRO A C 1
ATOM 1855 O O . PRO A 1 231 ? 19.072 0.175 -35.509 1.00 95.06 231 PRO A O 1
ATOM 1858 N N . THR A 1 232 ? 20.330 -0.130 -33.678 1.00 94.81 232 THR A N 1
ATOM 1859 C CA . THR A 1 232 ? 20.904 -1.404 -34.144 1.00 94.81 232 THR A CA 1
ATOM 1860 C C . THR A 1 232 ? 19.818 -2.469 -34.297 1.00 94.81 232 THR A C 1
ATOM 1862 O O . THR A 1 232 ? 19.788 -3.195 -35.287 1.00 94.81 232 THR A O 1
ATOM 1865 N N . ARG A 1 233 ? 18.876 -2.523 -33.352 1.00 94.75 233 ARG A N 1
ATOM 1866 C CA . ARG A 1 233 ? 17.748 -3.458 -33.376 1.00 94.75 233 ARG A CA 1
ATOM 1867 C C . ARG A 1 233 ? 16.774 -3.162 -34.516 1.00 94.75 233 ARG A C 1
ATOM 1869 O O . ARG A 1 233 ? 16.303 -4.091 -35.162 1.00 94.75 233 ARG A O 1
ATOM 1876 N N . MET A 1 234 ? 16.500 -1.887 -34.784 1.00 95.25 234 MET A N 1
ATOM 1877 C CA . MET A 1 234 ? 15.658 -1.463 -35.905 1.00 95.25 234 MET A CA 1
ATOM 1878 C C . MET A 1 234 ? 16.296 -1.803 -37.252 1.00 95.25 234 MET A C 1
ATOM 1880 O O . MET A 1 234 ? 15.605 -2.317 -38.130 1.00 95.25 234 MET A O 1
ATOM 1884 N N . ASN A 1 235 ? 17.606 -1.582 -37.401 1.00 97.38 235 ASN A N 1
ATOM 1885 C CA . ASN A 1 235 ? 18.336 -1.980 -38.605 1.00 97.38 235 ASN A CA 1
ATOM 1886 C C . ASN A 1 235 ? 18.300 -3.499 -38.802 1.00 97.38 235 ASN A C 1
ATOM 1888 O O . ASN A 1 235 ? 17.957 -3.950 -39.890 1.00 97.38 235 ASN A O 1
ATOM 1892 N N . TYR A 1 236 ? 18.539 -4.271 -37.739 1.00 95.38 236 TYR A N 1
ATOM 1893 C CA . TYR A 1 236 ? 18.442 -5.729 -37.783 1.00 95.38 236 TYR A CA 1
ATOM 1894 C C . TYR A 1 236 ? 17.044 -6.208 -38.196 1.00 95.38 236 TYR A C 1
ATOM 1896 O O . TYR A 1 236 ? 16.925 -7.066 -39.062 1.00 95.38 236 TYR A O 1
ATOM 1904 N N . ILE A 1 237 ? 15.974 -5.642 -37.621 1.00 96.44 237 ILE A N 1
ATOM 1905 C CA . ILE A 1 237 ? 14.594 -6.004 -37.989 1.00 96.44 237 ILE A CA 1
ATOM 1906 C C . ILE A 1 237 ? 14.323 -5.684 -39.462 1.00 96.44 237 ILE A C 1
ATOM 1908 O O . ILE A 1 237 ? 13.695 -6.486 -40.148 1.00 96.44 237 ILE A O 1
ATOM 1912 N N . ARG A 1 238 ? 14.793 -4.528 -39.949 1.00 96.88 238 ARG A N 1
ATOM 1913 C CA . ARG A 1 238 ? 14.641 -4.132 -41.353 1.00 96.88 238 ARG A CA 1
ATOM 1914 C C . ARG A 1 238 ? 15.336 -5.120 -42.288 1.00 96.88 238 ARG A C 1
ATOM 1916 O O . ARG A 1 238 ? 14.714 -5.555 -43.245 1.00 96.88 238 ARG A O 1
ATOM 1923 N N . GLU A 1 239 ? 16.583 -5.477 -41.991 1.00 96.94 239 GLU A N 1
ATOM 1924 C CA . GLU A 1 239 ? 17.361 -6.443 -42.778 1.00 96.94 239 GLU A CA 1
ATOM 1925 C C . GLU A 1 239 ? 16.742 -7.847 -42.723 1.00 96.94 239 GLU A C 1
ATOM 1927 O O . GLU A 1 239 ? 16.596 -8.507 -43.747 1.00 96.94 239 GLU A O 1
ATOM 1932 N N . ALA A 1 240 ? 16.305 -8.297 -41.544 1.00 95.94 240 ALA A N 1
ATOM 1933 C CA . ALA A 1 240 ? 15.675 -9.604 -41.376 1.00 95.94 240 ALA A CA 1
ATOM 1934 C C . ALA A 1 240 ? 14.320 -9.710 -42.100 1.00 95.94 240 ALA A C 1
ATOM 1936 O O . ALA A 1 240 ? 13.961 -10.792 -42.558 1.00 95.94 240 ALA A O 1
ATOM 1937 N N . ALA A 1 241 ? 13.577 -8.605 -42.226 1.00 96.69 241 ALA A N 1
ATOM 1938 C CA . ALA A 1 241 ? 12.274 -8.574 -42.890 1.00 96.69 241 ALA A CA 1
ATOM 1939 C C . ALA A 1 241 ? 12.346 -8.772 -44.416 1.00 96.69 241 ALA A C 1
ATOM 1941 O O . ALA A 1 241 ? 11.319 -9.057 -45.031 1.00 96.69 241 ALA A O 1
ATOM 1942 N N . GLU A 1 242 ? 13.525 -8.636 -45.032 1.00 97.56 242 GLU A N 1
ATOM 1943 C CA . GLU A 1 242 ? 13.722 -8.911 -46.464 1.00 97.56 242 GLU A CA 1
ATOM 1944 C C . GLU A 1 242 ? 13.628 -10.410 -46.788 1.00 97.56 242 GLU A C 1
ATOM 1946 O O . GLU A 1 242 ? 13.344 -10.788 -47.927 1.00 97.56 242 GLU A O 1
ATOM 1951 N N . TYR A 1 243 ? 13.825 -11.271 -45.787 1.00 97.12 243 TYR A N 1
ATOM 1952 C CA . TYR A 1 243 ? 13.801 -12.718 -45.947 1.00 97.12 243 TYR A CA 1
ATOM 1953 C C . TYR A 1 243 ? 12.446 -13.296 -45.510 1.00 97.12 243 TYR A C 1
ATOM 1955 O O . TYR A 1 243 ? 11.936 -12.944 -44.442 1.00 97.12 243 TYR A O 1
ATOM 1963 N N . PRO A 1 244 ? 11.848 -14.224 -46.283 1.00 96.38 244 PRO A N 1
ATOM 1964 C CA . PRO A 1 244 ? 10.686 -14.969 -45.822 1.00 96.38 244 PRO A CA 1
ATOM 1965 C C . PRO A 1 244 ? 11.053 -15.835 -44.602 1.00 96.38 244 PRO A C 1
ATOM 1967 O O . PRO A 1 244 ? 12.195 -16.287 -44.473 1.00 96.38 244 PRO A O 1
ATOM 1970 N N . PRO A 1 245 ? 10.085 -16.115 -43.712 1.00 95.62 245 PRO A N 1
ATOM 1971 C CA . PRO A 1 245 ? 10.339 -16.770 -42.427 1.00 95.62 245 PRO A CA 1
ATOM 1972 C C . PRO A 1 245 ? 10.935 -18.178 -42.562 1.00 95.62 245 PRO A C 1
ATOM 1974 O O . PRO A 1 245 ? 11.636 -18.631 -41.665 1.00 95.62 245 PRO A O 1
ATOM 1977 N N . GLU A 1 246 ? 10.704 -18.849 -43.691 1.00 97.19 246 GLU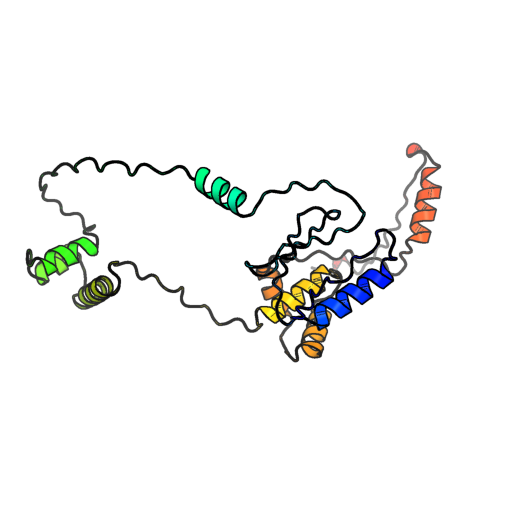 A N 1
ATOM 1978 C CA . GLU A 1 246 ? 11.244 -20.177 -44.017 1.00 97.19 246 GLU A CA 1
ATOM 1979 C C . GLU A 1 246 ? 12.777 -20.191 -44.143 1.00 97.19 246 GLU A C 1
ATOM 1981 O O . GLU A 1 246 ? 13.392 -21.244 -43.976 1.00 97.19 246 GLU A O 1
ATOM 1986 N N . TYR A 1 247 ? 13.400 -19.036 -44.407 1.00 96.19 247 TYR A N 1
ATOM 1987 C CA . TYR A 1 247 ? 14.855 -18.898 -44.523 1.00 96.19 247 TYR A CA 1
ATOM 1988 C C . TYR A 1 247 ? 15.532 -18.356 -43.253 1.00 96.19 247 TYR A C 1
ATOM 1990 O O . TYR A 1 247 ? 16.760 -18.270 -43.215 1.00 96.19 247 TYR A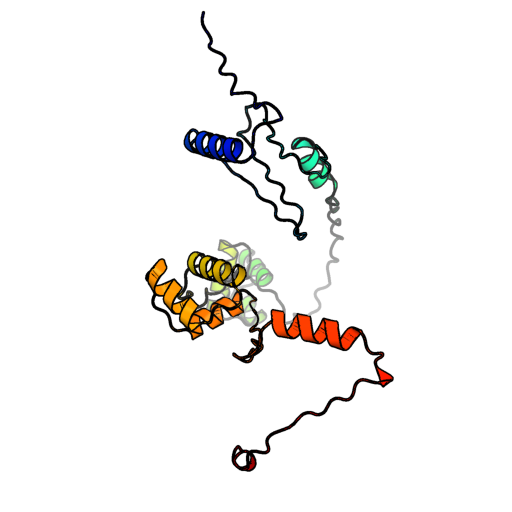 O 1
ATOM 1998 N N . LEU A 1 248 ? 14.781 -18.008 -42.202 1.00 96.25 248 LEU A N 1
ATOM 1999 C CA . LEU A 1 248 ? 15.348 -17.493 -40.951 1.00 96.25 248 LEU A CA 1
ATOM 2000 C C . LEU A 1 248 ? 15.695 -18.640 -39.988 1.00 96.25 248 LEU A C 1
ATOM 2002 O O . LEU A 1 248 ? 14.817 -19.294 -39.429 1.00 96.25 248 LEU A O 1
ATOM 2006 N N . GLY A 1 249 ? 16.993 -18.860 -39.760 1.00 94.56 249 GLY A N 1
ATOM 2007 C CA . GLY A 1 249 ? 17.509 -19.777 -38.741 1.00 94.56 249 GLY A CA 1
ATOM 2008 C C . GLY A 1 249 ? 18.000 -19.028 -37.501 1.00 94.56 249 GLY A C 1
ATOM 2009 O O . GLY A 1 249 ? 18.791 -18.095 -37.619 1.00 94.56 249 GLY A O 1
ATOM 2010 N N . PHE A 1 250 ? 17.565 -19.448 -36.310 1.00 93.81 250 PHE A N 1
ATOM 2011 C CA . PHE A 1 250 ? 18.006 -18.871 -35.036 1.00 93.81 250 PHE A CA 1
ATOM 2012 C C . PHE A 1 250 ? 18.945 -19.841 -34.314 1.00 93.81 250 PHE A C 1
ATOM 2014 O O . PHE A 1 250 ? 18.566 -20.973 -34.015 1.00 93.81 250 PHE A O 1
ATOM 2021 N N . LEU A 1 251 ? 20.161 -19.383 -34.026 1.00 92.62 251 LEU A N 1
ATOM 2022 C CA . LEU A 1 251 ? 21.144 -20.080 -33.199 1.00 92.62 251 LEU A CA 1
ATOM 2023 C C . LEU A 1 251 ? 21.393 -19.211 -31.967 1.00 92.62 251 LEU A C 1
ATOM 2025 O O . LEU A 1 251 ? 21.828 -18.071 -32.106 1.00 92.62 251 LEU A O 1
ATOM 2029 N N . ASP A 1 252 ? 21.075 -19.733 -30.785 1.00 90.12 252 ASP A N 1
ATOM 2030 C CA . ASP A 1 252 ? 21.321 -19.052 -29.513 1.00 90.12 252 ASP A CA 1
ATOM 2031 C C . ASP A 1 252 ? 22.414 -19.795 -28.742 1.00 90.12 252 ASP A C 1
ATOM 2033 O O . ASP A 1 252 ? 22.295 -20.991 -28.455 1.00 90.12 252 ASP A O 1
ATOM 2037 N N . GLU A 1 253 ? 23.502 -19.094 -28.432 1.00 87.31 253 GLU A N 1
ATOM 2038 C CA . GLU A 1 253 ? 24.594 -19.637 -27.632 1.00 87.31 253 GLU A CA 1
ATOM 2039 C C . GLU A 1 253 ? 24.283 -19.445 -26.149 1.00 87.31 253 GLU A C 1
ATOM 2041 O O . GLU A 1 253 ? 24.603 -18.432 -25.525 1.00 87.31 253 GLU A O 1
ATOM 2046 N N . THR A 1 254 ? 23.684 -20.460 -25.533 1.00 81.19 254 THR A N 1
ATOM 2047 C CA . THR A 1 254 ? 23.535 -20.470 -24.078 1.00 81.19 254 THR A CA 1
ATOM 2048 C C . THR A 1 254 ? 24.867 -20.841 -23.430 1.00 81.19 254 THR A C 1
ATOM 2050 O O . THR A 1 254 ? 25.271 -22.008 -23.453 1.00 81.19 254 THR A O 1
ATOM 2053 N N . SER A 1 255 ? 25.555 -19.875 -22.815 1.00 77.25 255 SER A N 1
ATOM 2054 C CA . SER A 1 255 ? 26.749 -20.182 -22.019 1.00 77.25 255 SER A CA 1
ATOM 2055 C C . SER A 1 255 ? 26.367 -21.021 -20.789 1.00 77.25 255 SER A C 1
ATOM 2057 O O . SER A 1 255 ? 25.635 -20.586 -19.895 1.00 77.25 255 SER A O 1
ATOM 2059 N N . LYS A 1 256 ? 26.840 -22.270 -20.734 1.00 78.81 256 LYS A N 1
ATOM 2060 C CA . LYS A 1 256 ? 26.663 -23.134 -19.563 1.00 78.81 256 LYS A CA 1
ATOM 2061 C C . LYS A 1 256 ? 27.684 -22.728 -18.505 1.00 78.81 256 LYS A C 1
ATOM 2063 O O . LYS A 1 256 ? 28.872 -22.987 -18.655 1.00 78.81 256 LYS A O 1
ATOM 2068 N N . ASN A 1 257 ? 27.223 -22.107 -17.424 1.00 76.56 257 ASN A N 1
ATOM 2069 C CA . ASN A 1 257 ? 28.071 -21.824 -16.271 1.00 76.56 257 ASN A CA 1
ATOM 2070 C C . ASN A 1 257 ? 27.916 -22.942 -15.228 1.00 76.56 257 ASN A C 1
ATOM 2072 O O . ASN A 1 257 ? 26.831 -23.134 -14.667 1.00 76.56 257 ASN A O 1
ATOM 2076 N N . ASP A 1 258 ? 29.001 -23.660 -14.933 1.00 78.00 258 ASP A N 1
ATOM 2077 C CA . ASP A 1 258 ? 29.014 -24.804 -14.003 1.00 78.00 258 ASP A CA 1
ATOM 2078 C C . ASP A 1 258 ? 28.757 -24.422 -12.533 1.00 78.00 258 ASP A C 1
ATOM 2080 O O . ASP A 1 258 ? 28.629 -25.287 -11.671 1.00 78.00 258 ASP A O 1
ATOM 2084 N N . LYS A 1 259 ? 28.618 -23.125 -12.226 1.00 70.56 259 LYS A N 1
ATOM 2085 C CA . LYS A 1 259 ? 28.253 -22.612 -10.891 1.00 70.56 259 LYS A CA 1
ATOM 2086 C C . LYS A 1 259 ? 26.750 -22.673 -10.583 1.00 70.56 259 LYS A C 1
ATOM 2088 O O . LYS A 1 259 ? 26.341 -22.404 -9.456 1.00 70.56 259 LYS A O 1
ATOM 2093 N N . THR A 1 260 ? 25.918 -23.016 -11.564 1.00 56.84 260 THR A N 1
ATOM 2094 C CA . THR A 1 260 ? 24.450 -22.992 -11.445 1.00 56.84 260 THR A CA 1
ATOM 2095 C C . THR A 1 260 ? 23.823 -24.114 -10.582 1.00 56.84 260 THR A C 1
ATOM 2097 O O . THR A 1 260 ? 22.819 -23.826 -9.931 1.00 56.84 260 THR A O 1
ATOM 2100 N N . PRO A 1 261 ? 24.366 -25.350 -10.455 1.00 55.09 261 PRO A N 1
ATOM 2101 C CA . PRO A 1 261 ? 23.700 -26.413 -9.689 1.00 55.09 261 PRO A CA 1
ATOM 2102 C C . PRO A 1 261 ? 23.787 -26.249 -8.159 1.00 55.09 261 PRO A C 1
ATOM 2104 O O . PRO A 1 261 ? 23.135 -26.998 -7.438 1.00 55.09 261 PRO A O 1
ATOM 2107 N N . ALA A 1 262 ? 24.562 -25.284 -7.648 1.00 57.91 262 ALA A N 1
ATOM 2108 C CA . ALA A 1 262 ? 24.756 -25.071 -6.209 1.00 57.91 262 ALA A CA 1
ATOM 2109 C C . ALA A 1 262 ? 23.745 -24.101 -5.561 1.00 57.91 262 ALA A C 1
ATOM 2111 O O . ALA A 1 262 ? 23.784 -23.912 -4.348 1.00 57.91 262 ALA A O 1
ATOM 2112 N N . ARG A 1 263 ? 22.839 -23.481 -6.332 1.00 54.00 263 ARG A N 1
ATOM 2113 C CA . ARG A 1 263 ? 21.743 -22.667 -5.778 1.00 54.00 263 ARG A CA 1
ATOM 2114 C C . ARG A 1 263 ? 20.522 -23.561 -5.531 1.00 54.00 263 ARG A C 1
ATOM 2116 O O . ARG A 1 263 ? 19.670 -23.691 -6.405 1.00 54.00 263 ARG A O 1
ATOM 2123 N N . ARG A 1 264 ? 20.479 -24.203 -4.364 1.00 47.69 264 ARG A N 1
ATOM 2124 C CA . ARG A 1 264 ? 19.253 -24.742 -3.758 1.00 47.69 264 ARG A CA 1
ATOM 2125 C C . ARG A 1 264 ? 18.893 -23.911 -2.540 1.00 47.69 264 ARG A C 1
ATOM 2127 O O . ARG A 1 264 ? 19.840 -23.511 -1.830 1.00 47.69 264 ARG A O 1
#

Solvent-accessible surface area (backbone atoms only — not comparable to full-atom values): 17943 Å² total; per-residue (Å²): 145,82,86,80,82,82,75,74,87,80,81,64,97,82,67,56,70,73,57,50,54,52,50,51,52,58,54,62,74,72,57,96,81,79,61,73,54,75,55,83,52,103,48,101,85,55,80,55,77,49,73,60,72,68,99,86,62,87,83,75,85,85,84,77,99,71,88,82,90,85,83,90,72,59,73,72,55,56,56,50,53,64,62,68,69,56,81,80,74,74,75,76,76,78,73,80,76,76,86,73,79,93,65,98,66,86,63,78,74,62,50,70,71,58,58,48,50,38,51,77,69,65,75,50,60,68,70,59,52,30,67,62,56,70,50,54,72,70,56,50,52,54,44,49,52,41,27,75,74,69,77,42,78,71,76,82,63,71,66,76,76,64,83,79,71,92,68,53,72,69,55,51,52,49,52,51,50,50,43,72,75,41,76,81,68,49,64,70,54,52,41,50,50,38,32,74,76,67,70,46,90,70,59,59,66,58,56,50,52,54,40,44,74,72,68,53,73,89,72,84,76,77,84,70,62,90,84,69,46,67,70,61,50,52,51,49,53,57,62,55,65,76,51,61,75,93,76,67,81,87,85,81,86,76,82,83,62,89,75,60,86,76,77,125

Organism: Mycena rosella (NCBI:txid1033263)

Sequence (264 aa):
MSDSDGHGPILQKDTPFSEWQSNAKAYMQRKEVFTAVCIELDSPEISICLVLDSPSGPSQIIVSPLRPYLVVVPAQAVLAQISSSWPRSEAPSRPYLPVLPLSSSLQPTLFPPRSISLYEHGQLPLKDILNCVGFSESTFYRVLYLWRTTGDVVRHTIKNPGRSRLLHHDDIQYLLRLVRHSPDWFLDELLRLLEHNRFISVHYTTIHHELEHAGMSTKKLKVIAMERSEPTRMNYIREAAEYPPEYLGFLDETSKNDKTPARR

Foldseek 3Di:
DDDDPDDDDDDDPDDDPVVVVVVVVVVVVPDDDWDWDWDDDPDPPDTDIDTDDDPPDDDDDDDDPDDDDDDDDPPVRVVVVVVVPDPPPDDPDDDPDPPDDPDPDLDLPCPLVNLLVCVVVVVDDNVVSCVSNVDDPVVNVVQNVCCVVPVDSDPPPPPPPPPDQPDDPVLLVVLVVVCVVPVPDDLVNNQVCCCVVVVDHDDSVSNVVSCVVVVNDDDDPDPDDPPDDPVVVVVVVVVVVVDDPVPDDDDDDDDDDPVPVPPD

Secondary structure (DSSP, 8-state):
------------TT--HHHHHHHHHHHHTS-S--EEEEEE-SSTT-EEEEEE--TTSPPPPP--SS--------HHHHHHHHHHTS-----------------S---S---HHHHHHHHHTT-S-HHHHHHHHT--HHHHHHHHHHHHHHS-SS--------S--SS-HHHHHHHHHHHHH-TT--HHHHHHHHHHHH-----HHHHHHHHHHTT-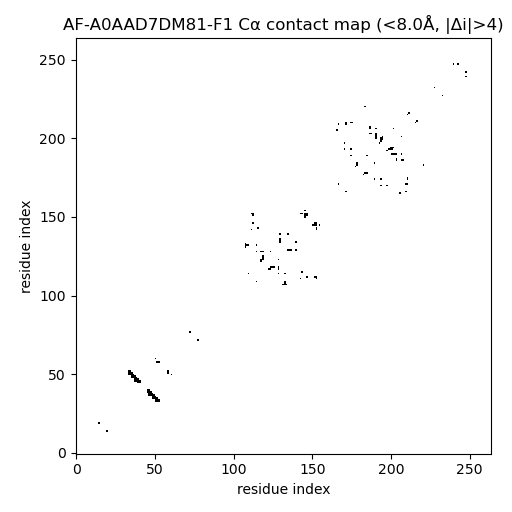---------TT--HHHHHHHHHHHTTS-GGG----------TTGGG--